Protein AF-A0AA92Q9K3-F1 (afdb_monomer)

Sequence (213 aa):
MRYTVRAMVDRLFKTGQFEFIHKKRDAKGDVVFENCYSGENRQLLGMLSYIDQVDRFNHKICKENGREPESTDGRIALFRRFLYFDNFYSAREPVIVCEGKTDNVYLRCAIRNLAARYPELIDQGSNPPKFKVRFFKYAETRTGHITDLTGGVGGICKLLKNYHEDVHDWFKACRYTHLLPNFYAHRPEPLAARASGVSACRRLGAMPPDDPL

Foldseek 3Di:
DLVVLLVQLLCCLAAVWGWDWDFDADPVRDGPDTDIDIDDLVVSLVVLVVVVVVLVVQCVVCVVVVHHRDDCVVSLLSLLLSLCCVPPQQDPAAEDEDQDPVVVVVVVVVCVVCCVVCVVQWPVVDVVIDGRYHYDDQDPDPSNVSNCNNGHPVSVVSNVVSSVVCVVPRRNHDGPPPRDPPPPPDDPDPPDDDDDDDDDDDDDDDDDDDDDD

Organism: Ralstonia solanacearum (NCBI:txid305)

Structure (mmCIF, N/CA/C/O backbone):
data_AF-A0AA92Q9K3-F1
#
_entry.id   AF-A0AA92Q9K3-F1
#
loop_
_atom_site.group_PDB
_atom_site.id
_atom_site.type_symbol
_atom_site.label_atom_id
_atom_site.label_alt_id
_atom_site.label_comp_id
_atom_site.label_asym_id
_atom_site.label_entity_id
_atom_site.label_seq_id
_atom_site.pdbx_PDB_ins_code
_atom_site.Cartn_x
_atom_site.Cartn_y
_atom_site.Cartn_z
_atom_site.occupancy
_atom_site.B_iso_or_equiv
_atom_site.auth_seq_id
_atom_site.auth_comp_id
_atom_site.auth_asym_id
_atom_site.auth_atom_id
_atom_site.pdbx_PDB_model_num
ATOM 1 N N . MET A 1 1 ? 13.511 -12.385 -15.252 1.00 69.88 1 MET A N 1
ATOM 2 C CA . MET A 1 1 ? 13.220 -11.850 -13.901 1.00 69.88 1 MET A CA 1
ATOM 3 C C . MET A 1 1 ? 12.031 -10.882 -13.881 1.00 69.88 1 MET A C 1
ATOM 5 O O . MET A 1 1 ? 11.043 -11.209 -13.242 1.00 69.88 1 MET A O 1
ATOM 9 N N . ARG A 1 2 ? 12.059 -9.740 -14.594 1.00 85.81 2 ARG A N 1
ATOM 10 C CA . ARG A 1 2 ? 10.975 -8.723 -14.563 1.00 85.81 2 ARG A CA 1
ATOM 11 C C . ARG A 1 2 ? 9.583 -9.266 -14.939 1.00 85.81 2 ARG A C 1
ATOM 13 O O . ARG A 1 2 ? 8.617 -9.014 -14.228 1.00 85.81 2 ARG A O 1
ATOM 20 N N . TYR A 1 3 ? 9.492 -10.060 -16.009 1.00 89.19 3 TYR A N 1
ATOM 21 C CA . TYR A 1 3 ? 8.237 -10.694 -16.443 1.00 89.19 3 TYR A CA 1
ATOM 22 C C . TYR A 1 3 ? 7.669 -11.668 -15.406 1.00 89.19 3 TYR A C 1
ATOM 24 O O . TYR A 1 3 ? 6.470 -11.677 -15.153 1.00 89.19 3 TYR A O 1
ATOM 32 N N . THR A 1 4 ? 8.544 -12.442 -14.763 1.00 91.62 4 THR A N 1
ATOM 33 C CA . THR A 1 4 ? 8.175 -13.400 -13.718 1.00 91.62 4 THR A CA 1
ATOM 34 C C . THR A 1 4 ? 7.583 -12.691 -12.502 1.00 91.62 4 THR A C 1
ATOM 36 O O . THR A 1 4 ? 6.512 -13.072 -12.046 1.00 91.62 4 THR A O 1
ATOM 39 N N . VAL A 1 5 ? 8.224 -11.614 -12.029 1.00 94.56 5 VAL A N 1
ATOM 40 C CA . VAL A 1 5 ? 7.713 -10.810 -10.903 1.00 94.56 5 VAL A CA 1
ATOM 41 C C . VAL A 1 5 ? 6.357 -10.194 -11.250 1.00 94.56 5 VAL A C 1
ATOM 43 O O . VAL A 1 5 ? 5.437 -10.251 -10.442 1.00 94.56 5 VAL A O 1
ATOM 46 N N . ARG A 1 6 ? 6.187 -9.676 -12.474 1.00 94.88 6 ARG A N 1
ATOM 47 C CA . ARG A 1 6 ? 4.886 -9.170 -12.937 1.00 94.88 6 ARG A CA 1
ATOM 48 C C . ARG A 1 6 ? 3.801 -10.247 -12.908 1.00 94.88 6 ARG A C 1
ATOM 50 O O . ARG A 1 6 ? 2.704 -9.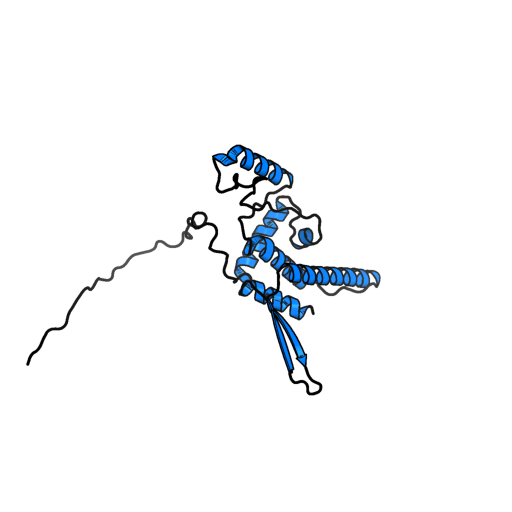964 -12.441 1.00 94.88 6 ARG A O 1
ATOM 57 N N . ALA A 1 7 ? 4.101 -11.458 -13.372 1.00 94.75 7 ALA A N 1
ATOM 58 C CA . ALA A 1 7 ? 3.155 -12.572 -13.343 1.00 94.75 7 ALA A CA 1
ATOM 59 C C . ALA A 1 7 ? 2.794 -12.991 -11.906 1.00 94.75 7 ALA A C 1
ATOM 61 O O . ALA A 1 7 ? 1.633 -13.262 -11.618 1.00 94.75 7 ALA A O 1
ATOM 62 N N . MET A 1 8 ? 3.765 -12.990 -10.987 1.00 95.44 8 MET A N 1
ATOM 63 C CA . MET A 1 8 ? 3.523 -13.268 -9.566 1.00 95.44 8 MET A CA 1
ATOM 64 C C . MET A 1 8 ? 2.616 -12.214 -8.923 1.00 95.44 8 MET A C 1
ATOM 66 O O . MET A 1 8 ? 1.680 -12.570 -8.215 1.00 95.44 8 MET A O 1
ATOM 70 N N . VAL A 1 9 ? 2.859 -10.929 -9.199 1.00 96.25 9 VAL A N 1
ATOM 71 C CA . VAL A 1 9 ? 2.029 -9.820 -8.699 1.00 96.25 9 VAL A CA 1
ATOM 72 C C . VAL A 1 9 ? 0.611 -9.883 -9.275 1.00 96.25 9 VAL A C 1
ATOM 74 O O . VAL A 1 9 ? -0.354 -9.710 -8.538 1.00 96.25 9 VAL A O 1
ATOM 77 N N . ASP A 1 10 ? 0.463 -10.183 -10.567 1.00 95.75 10 ASP A N 1
ATOM 78 C CA . ASP A 1 10 ? -0.853 -10.368 -11.193 1.00 95.75 10 ASP A CA 1
ATOM 79 C C . ASP A 1 10 ? -1.625 -11.536 -10.559 1.00 95.75 10 ASP A C 1
ATOM 81 O O . ASP A 1 10 ? -2.804 -11.396 -10.228 1.00 95.75 10 ASP A O 1
ATOM 85 N N . ARG A 1 11 ? -0.947 -12.664 -10.307 1.00 94.75 11 ARG A N 1
ATOM 86 C CA . ARG A 1 11 ? -1.545 -13.804 -9.602 1.00 94.75 11 ARG A CA 1
ATOM 87 C C . ARG A 1 11 ? -1.966 -13.415 -8.186 1.00 94.75 11 ARG A C 1
ATOM 89 O O . ARG A 1 11 ? -3.113 -13.662 -7.828 1.00 94.75 11 ARG A O 1
ATOM 96 N N . LEU A 1 12 ? -1.103 -12.717 -7.442 1.00 95.25 12 LEU A N 1
ATOM 97 C CA . LEU A 1 12 ? -1.418 -12.192 -6.110 1.00 95.25 12 LEU A CA 1
ATOM 98 C C . LEU A 1 12 ? -2.689 -11.328 -6.126 1.00 95.25 12 LEU A C 1
ATOM 100 O O . LEU A 1 12 ? -3.558 -11.517 -5.280 1.00 95.25 12 LEU A O 1
ATOM 104 N N . PHE A 1 13 ? -2.843 -10.424 -7.095 1.00 95.62 13 PHE A N 1
ATOM 105 C CA . PHE A 1 13 ? -4.029 -9.563 -7.182 1.00 95.62 13 PHE A CA 1
ATOM 106 C C . PHE A 1 13 ? -5.314 -10.324 -7.486 1.00 95.62 13 PHE A C 1
ATOM 108 O O . PHE A 1 13 ? -6.387 -9.902 -7.052 1.00 95.62 13 PHE A O 1
ATOM 115 N N . LYS A 1 14 ? -5.217 -11.431 -8.223 1.00 94.12 14 LYS A N 1
ATOM 116 C CA . LYS A 1 14 ? -6.370 -12.232 -8.639 1.00 94.12 14 LYS A CA 1
ATOM 117 C C . LYS A 1 14 ? -6.793 -13.259 -7.602 1.00 94.12 14 LYS A C 1
ATOM 119 O O . LYS A 1 14 ? -7.986 -13.451 -7.404 1.00 94.12 14 LYS A O 1
ATOM 124 N N . THR A 1 15 ? -5.841 -13.921 -6.954 1.00 91.44 15 THR A N 1
ATOM 125 C CA . THR A 1 15 ? -6.117 -15.064 -6.070 1.00 91.44 15 THR A CA 1
ATOM 126 C C . THR A 1 15 ? -5.811 -14.779 -4.603 1.00 91.44 15 THR A C 1
ATOM 128 O O . THR A 1 15 ? -6.267 -15.511 -3.733 1.00 91.44 15 THR A O 1
ATOM 131 N N . GLY A 1 16 ? -5.052 -13.722 -4.308 1.00 91.00 16 GLY A N 1
ATOM 132 C CA . GLY A 1 16 ? -4.601 -13.376 -2.959 1.00 91.00 16 GLY A CA 1
ATOM 133 C C . GLY A 1 16 ? -3.311 -14.076 -2.542 1.00 91.00 16 GLY A C 1
ATOM 134 O O . GLY A 1 16 ? -2.816 -13.819 -1.448 1.00 91.00 16 GLY A O 1
ATOM 135 N N . GLN A 1 17 ? -2.752 -14.936 -3.397 1.00 91.12 17 GLN A N 1
ATOM 136 C CA . GLN A 1 17 ? -1.512 -15.672 -3.150 1.00 91.12 17 GLN A CA 1
ATOM 137 C C . GLN A 1 17 ? -0.717 -15.835 -4.449 1.00 91.12 17 GLN A C 1
ATOM 139 O O . GLN A 1 17 ? -1.253 -15.728 -5.550 1.00 91.12 17 GLN A O 1
ATOM 144 N N . PHE A 1 18 ? 0.573 -16.121 -4.336 1.00 93.06 18 PHE A N 1
ATOM 145 C CA . PHE A 1 18 ? 1.424 -16.416 -5.481 1.00 93.06 18 PHE A CA 1
ATOM 146 C C . PHE A 1 18 ? 2.429 -17.501 -5.112 1.00 93.06 18 PHE A C 1
ATOM 148 O O . PHE A 1 18 ? 2.654 -17.793 -3.939 1.00 93.06 18 PHE A O 1
ATOM 155 N N . GLU A 1 19 ? 3.039 -18.093 -6.129 1.00 90.94 19 GLU A N 1
ATOM 156 C CA . GLU A 1 19 ? 3.980 -19.193 -5.970 1.00 90.94 19 GLU A CA 1
ATOM 157 C C . GLU A 1 19 ? 5.265 -18.885 -6.723 1.00 90.94 19 GLU A C 1
ATOM 159 O O . GLU A 1 19 ? 5.265 -18.240 -7.779 1.00 90.94 19 GLU A O 1
ATOM 164 N N . PHE A 1 20 ? 6.361 -19.406 -6.198 1.00 86.94 20 PHE A N 1
ATOM 165 C CA . PHE A 1 20 ? 7.606 -19.518 -6.927 1.00 86.94 20 PHE A CA 1
ATOM 166 C C . PHE A 1 20 ? 7.685 -20.877 -7.592 1.00 86.94 20 PHE A C 1
ATOM 168 O O . PHE A 1 20 ? 7.552 -21.902 -6.931 1.00 86.94 20 PHE A O 1
ATOM 175 N N . ILE A 1 21 ? 7.951 -20.861 -8.894 1.00 84.75 21 ILE A N 1
ATOM 176 C CA . ILE A 1 21 ? 8.070 -22.064 -9.706 1.00 84.75 21 ILE A CA 1
ATOM 177 C C . ILE A 1 21 ? 9.532 -22.190 -10.129 1.00 84.75 21 ILE A C 1
ATOM 179 O O . ILE A 1 21 ? 10.022 -21.387 -10.927 1.00 84.75 21 ILE A O 1
ATOM 183 N N . HIS A 1 22 ? 10.233 -23.187 -9.591 1.00 78.50 22 HIS A N 1
ATOM 184 C CA . HIS A 1 22 ? 11.585 -23.545 -10.015 1.00 78.50 22 HIS A CA 1
ATOM 185 C C . HIS A 1 22 ? 11.528 -24.770 -10.920 1.00 78.50 22 HIS A C 1
ATOM 187 O O . HIS A 1 22 ? 11.184 -25.858 -10.466 1.00 78.50 22 HIS A O 1
ATOM 193 N N . LYS A 1 23 ? 11.893 -24.584 -12.194 1.00 80.31 23 LYS A N 1
ATOM 194 C CA . LYS A 1 23 ? 11.982 -25.665 -13.181 1.00 80.31 23 LYS A CA 1
ATOM 195 C C . LYS A 1 23 ? 13.444 -25.963 -13.475 1.00 80.31 23 LYS A C 1
ATOM 197 O O . LYS A 1 23 ? 14.139 -25.101 -14.014 1.00 80.31 23 LYS A O 1
ATOM 202 N N . LYS A 1 24 ? 13.907 -27.173 -13.158 1.00 76.56 24 LYS A N 1
ATOM 203 C CA . LYS A 1 24 ? 15.192 -27.682 -13.653 1.00 76.56 24 LYS A CA 1
ATOM 204 C C . LYS A 1 24 ? 14.926 -28.508 -14.906 1.00 76.56 24 LYS A C 1
ATOM 206 O O . LYS A 1 24 ? 14.131 -29.447 -14.867 1.00 76.56 24 LYS A O 1
ATOM 211 N N . ARG A 1 25 ? 15.565 -28.131 -16.013 1.00 80.12 25 ARG A N 1
ATOM 212 C CA . ARG A 1 25 ? 15.514 -28.885 -17.269 1.00 80.12 25 ARG A CA 1
ATOM 213 C C . ARG A 1 25 ? 16.749 -29.767 -17.398 1.00 80.12 25 ARG A C 1
ATOM 215 O O . ARG A 1 25 ? 17.824 -29.351 -16.964 1.00 80.12 25 ARG A O 1
ATOM 222 N N . ASP A 1 26 ? 16.585 -30.958 -17.962 1.00 77.88 26 ASP A N 1
ATOM 223 C CA . ASP A 1 26 ? 17.715 -31.830 -18.294 1.00 77.88 26 ASP A CA 1
ATOM 224 C C . ASP A 1 26 ? 18.477 -31.331 -19.530 1.00 77.88 26 ASP A C 1
ATOM 226 O O . ASP A 1 26 ? 18.005 -30.451 -20.254 1.00 77.88 26 ASP A O 1
ATOM 230 N N . ALA A 1 27 ? 19.600 -31.982 -19.841 1.00 73.44 27 ALA A N 1
ATOM 231 C CA . ALA A 1 27 ? 20.354 -31.805 -21.083 1.00 73.44 27 ALA A CA 1
ATOM 232 C C . ALA A 1 27 ? 19.510 -32.026 -22.361 1.00 73.44 27 ALA A C 1
ATOM 234 O O . ALA A 1 27 ? 19.875 -31.532 -23.424 1.00 73.44 27 ALA A O 1
ATOM 235 N N . LYS A 1 28 ? 18.370 -32.727 -22.261 1.00 75.75 28 LYS A N 1
ATOM 236 C CA . LYS A 1 28 ? 17.406 -32.952 -23.357 1.00 75.75 28 LYS A CA 1
ATOM 237 C C . LYS A 1 28 ? 16.267 -31.924 -23.425 1.00 75.75 28 LYS A C 1
ATOM 239 O O . LYS A 1 28 ? 15.461 -31.973 -24.344 1.00 75.75 28 LYS A O 1
ATOM 244 N N . GLY A 1 29 ? 16.202 -30.979 -22.485 1.00 70.62 29 GLY A N 1
ATOM 245 C CA . GLY A 1 29 ? 15.182 -29.926 -22.450 1.00 70.62 29 GLY A CA 1
ATOM 246 C C . GLY A 1 29 ? 13.901 -30.270 -21.679 1.00 70.62 29 GLY A C 1
ATOM 247 O O . GLY A 1 29 ? 13.103 -29.363 -21.430 1.00 70.62 29 GLY A O 1
ATOM 248 N N . ASP A 1 30 ? 13.733 -31.517 -21.235 1.00 71.06 30 ASP A N 1
ATOM 249 C CA . ASP A 1 30 ? 12.585 -31.958 -20.435 1.00 71.06 30 ASP A CA 1
ATOM 250 C C . ASP A 1 30 ? 12.644 -31.422 -18.997 1.00 71.06 30 ASP A C 1
ATOM 252 O O . ASP A 1 30 ? 13.721 -31.299 -18.407 1.00 71.06 30 ASP A O 1
ATOM 256 N N . VAL A 1 31 ? 11.487 -31.078 -18.417 1.00 71.81 31 VAL A N 1
ATOM 257 C CA . VAL A 1 31 ? 11.384 -30.600 -17.026 1.00 71.81 31 VAL A CA 1
ATOM 258 C C . VAL A 1 31 ? 11.490 -31.800 -16.085 1.00 71.81 31 VAL A C 1
ATOM 260 O O . VAL A 1 31 ? 10.559 -32.587 -15.977 1.00 71.81 31 VAL A O 1
ATOM 263 N N . VAL A 1 32 ? 12.622 -31.926 -15.395 1.00 64.81 32 VAL A N 1
ATOM 264 C CA . VAL A 1 32 ? 12.910 -33.061 -14.495 1.00 64.81 32 VAL A CA 1
ATOM 265 C C . VAL A 1 32 ? 12.477 -32.771 -13.060 1.00 64.81 32 VAL A C 1
ATOM 267 O O . VAL A 1 32 ? 12.235 -33.681 -12.276 1.00 64.81 32 VAL A O 1
ATOM 270 N N . PHE A 1 33 ? 12.389 -31.492 -12.696 1.00 63.06 33 PHE A N 1
ATOM 271 C CA . PHE A 1 33 ? 12.066 -31.074 -11.339 1.00 63.06 33 PHE A CA 1
ATOM 272 C C . PHE A 1 33 ? 11.282 -29.767 -11.368 1.00 63.06 33 PHE A C 1
ATOM 274 O O . PHE A 1 33 ? 11.783 -28.759 -11.880 1.00 63.06 33 PHE A O 1
ATOM 281 N N . GLU A 1 34 ? 10.066 -29.793 -10.829 1.00 70.44 34 GLU A N 1
ATOM 282 C CA . GLU A 1 34 ? 9.221 -28.620 -10.623 1.00 70.44 34 GLU A CA 1
ATOM 283 C C . GLU A 1 34 ? 8.936 -28.484 -9.128 1.00 70.44 34 GLU A C 1
ATOM 285 O O . GLU A 1 34 ? 8.117 -29.206 -8.569 1.00 70.44 34 GLU A O 1
ATOM 290 N N . ASN A 1 35 ? 9.642 -27.559 -8.479 1.00 74.81 35 ASN A N 1
ATOM 291 C CA . ASN A 1 35 ? 9.352 -27.191 -7.100 1.00 74.81 35 ASN A CA 1
ATOM 292 C C . ASN A 1 35 ? 8.494 -25.930 -7.083 1.00 74.81 35 ASN A C 1
ATOM 294 O O . ASN A 1 35 ? 8.923 -24.879 -7.574 1.00 74.81 35 ASN A O 1
ATOM 298 N N . CYS A 1 36 ? 7.317 -26.042 -6.469 1.00 78.75 36 CYS A N 1
ATOM 299 C CA . CYS A 1 36 ? 6.395 -24.941 -6.229 1.00 78.75 36 CYS A CA 1
ATOM 300 C C . CYS A 1 36 ? 6.321 -24.648 -4.732 1.00 78.75 36 CYS A C 1
ATOM 302 O O . CYS A 1 36 ? 6.023 -25.536 -3.936 1.00 78.75 36 CYS A O 1
ATOM 304 N N . TYR A 1 37 ? 6.586 -23.403 -4.347 1.00 85.50 37 TYR A N 1
ATOM 305 C CA . TYR A 1 37 ? 6.430 -22.949 -2.966 1.00 85.50 37 TYR A CA 1
ATOM 306 C C . TYR A 1 37 ? 5.608 -21.667 -2.911 1.00 85.50 37 TYR A C 1
ATOM 308 O O . TYR A 1 37 ? 5.778 -20.775 -3.746 1.00 85.50 37 TYR A O 1
ATOM 316 N N . SER A 1 38 ? 4.711 -21.588 -1.926 1.00 89.38 38 SER A N 1
ATOM 317 C CA . SER A 1 38 ? 3.912 -20.388 -1.672 1.00 89.38 38 SER A CA 1
ATOM 318 C C . SER A 1 38 ? 4.828 -19.235 -1.264 1.00 89.38 38 SER A C 1
ATOM 320 O O . SER A 1 38 ? 5.759 -19.416 -0.475 1.00 89.38 38 SER A O 1
ATOM 322 N N . GLY A 1 39 ? 4.608 -18.069 -1.861 1.00 88.56 39 GLY A N 1
ATOM 323 C CA . GLY A 1 39 ? 5.421 -16.884 -1.641 1.00 88.56 39 GLY A CA 1
ATOM 324 C C . GLY A 1 39 ? 4.817 -15.932 -0.613 1.00 88.56 39 GLY A C 1
ATOM 325 O O . GLY A 1 39 ? 3.602 -15.813 -0.470 1.00 88.56 39 GLY A O 1
ATOM 326 N N . GLU A 1 40 ? 5.684 -15.194 0.076 1.00 91.69 40 GLU A N 1
ATOM 327 C CA . GLU A 1 40 ? 5.283 -14.136 1.002 1.00 91.69 40 GLU A CA 1
ATOM 328 C C . GLU A 1 40 ? 5.329 -12.757 0.334 1.00 91.69 40 GLU A C 1
ATOM 330 O O . GLU A 1 40 ? 6.276 -12.437 -0.391 1.00 91.69 40 GLU A O 1
ATOM 335 N N . ASN A 1 41 ? 4.383 -11.870 0.664 1.00 92.75 41 ASN A N 1
ATOM 336 C CA . ASN A 1 41 ? 4.369 -10.491 0.151 1.00 92.75 41 ASN A CA 1
ATOM 337 C C . ASN A 1 41 ? 5.705 -9.761 0.387 1.00 92.75 41 ASN A C 1
ATOM 339 O O . ASN A 1 41 ? 6.158 -9.009 -0.474 1.00 92.75 41 ASN A O 1
ATOM 343 N N . ARG A 1 42 ? 6.399 -10.033 1.504 1.00 93.44 42 ARG A N 1
ATOM 344 C CA . ARG A 1 42 ? 7.720 -9.451 1.803 1.00 93.44 42 ARG A CA 1
ATOM 345 C C . ARG A 1 42 ? 8.773 -9.799 0.745 1.00 93.44 42 ARG A C 1
ATOM 347 O O . ARG A 1 42 ? 9.628 -8.969 0.438 1.00 93.44 42 ARG A O 1
ATOM 354 N N . GLN A 1 43 ? 8.711 -11.002 0.176 1.00 94.62 43 GLN A N 1
ATOM 355 C CA . GLN A 1 43 ? 9.625 -11.429 -0.883 1.00 94.62 43 GLN A CA 1
ATOM 356 C C . GLN A 1 43 ? 9.346 -10.655 -2.178 1.00 94.62 43 GLN A C 1
ATOM 358 O O . GLN A 1 43 ? 10.283 -10.131 -2.780 1.00 94.62 43 GLN A O 1
ATOM 363 N N . LEU A 1 44 ? 8.073 -10.492 -2.564 1.00 94.75 44 LEU A N 1
ATOM 364 C CA . LEU A 1 44 ? 7.702 -9.657 -3.716 1.00 94.75 44 LEU A CA 1
ATOM 365 C C . LEU A 1 44 ? 8.068 -8.189 -3.520 1.00 94.75 44 LEU A C 1
ATOM 367 O O . LEU A 1 44 ? 8.582 -7.571 -4.451 1.00 94.75 44 LEU A O 1
ATOM 371 N N . LEU A 1 45 ? 7.875 -7.647 -2.315 1.00 95.19 45 LEU A N 1
ATOM 372 C CA . LEU A 1 45 ? 8.307 -6.294 -1.974 1.00 95.19 45 LEU A CA 1
ATOM 373 C C . LEU A 1 45 ? 9.812 -6.123 -2.210 1.00 95.19 45 LEU A C 1
ATOM 375 O O . LEU A 1 45 ? 10.224 -5.136 -2.819 1.00 95.19 45 LEU A O 1
ATOM 379 N N . GLY A 1 46 ? 10.629 -7.091 -1.783 1.00 95.25 46 GLY A N 1
ATOM 380 C CA . GLY A 1 46 ? 12.071 -7.089 -2.035 1.00 95.25 46 GLY A CA 1
ATOM 381 C C . GLY A 1 46 ? 12.406 -7.115 -3.529 1.00 95.25 46 GLY A C 1
ATOM 382 O O . GLY A 1 46 ? 13.208 -6.309 -3.997 1.00 95.25 46 GLY A O 1
ATOM 383 N N . MET A 1 47 ? 11.744 -7.982 -4.300 1.00 95.81 47 MET A N 1
ATOM 384 C CA . MET A 1 47 ? 11.963 -8.097 -5.748 1.00 95.81 47 MET A CA 1
ATOM 385 C C . MET A 1 47 ? 11.570 -6.827 -6.509 1.00 95.81 47 MET A C 1
ATOM 387 O O . MET A 1 47 ? 12.321 -6.377 -7.374 1.00 95.81 47 MET A O 1
ATOM 391 N N . LEU A 1 48 ? 10.421 -6.231 -6.182 1.00 96.44 48 LEU A N 1
ATOM 392 C CA . LEU A 1 48 ? 9.957 -4.978 -6.782 1.00 96.44 48 LEU A CA 1
ATOM 393 C C . LEU A 1 48 ? 10.867 -3.805 -6.409 1.00 96.44 48 LEU A C 1
ATOM 395 O O . LEU A 1 48 ? 11.229 -3.018 -7.281 1.00 96.44 48 LEU A O 1
ATOM 399 N N . SER A 1 49 ? 11.300 -3.735 -5.147 1.00 95.56 49 SER A N 1
ATOM 400 C CA . SER A 1 49 ? 12.245 -2.713 -4.678 1.00 95.56 49 SER A CA 1
ATOM 401 C C . SER A 1 49 ? 13.580 -2.802 -5.413 1.00 95.56 49 SER A C 1
ATOM 403 O O . SER A 1 49 ? 14.120 -1.783 -5.837 1.00 95.56 49 SER A O 1
ATOM 405 N N . TYR A 1 50 ? 14.094 -4.017 -5.618 1.00 96.12 50 TYR A N 1
ATOM 406 C CA . TYR A 1 50 ? 15.319 -4.231 -6.382 1.00 96.12 50 TYR A CA 1
ATOM 407 C C . TYR A 1 50 ? 15.160 -3.814 -7.851 1.00 96.12 50 TYR A C 1
ATOM 409 O O . TYR A 1 50 ? 16.033 -3.142 -8.396 1.00 96.12 50 TYR A O 1
ATOM 417 N N . ILE A 1 51 ? 14.037 -4.164 -8.494 1.00 95.44 51 ILE A N 1
ATOM 418 C CA . ILE A 1 51 ? 13.754 -3.742 -9.875 1.00 95.44 51 ILE A CA 1
ATOM 419 C C . ILE A 1 51 ? 13.728 -2.211 -9.979 1.00 95.44 51 ILE A C 1
ATOM 421 O O . ILE A 1 51 ? 14.397 -1.671 -10.859 1.00 95.44 51 ILE A O 1
ATOM 425 N N . ASP A 1 52 ? 13.028 -1.522 -9.070 1.00 95.44 52 ASP A N 1
ATOM 426 C CA . ASP A 1 52 ? 12.986 -0.051 -9.023 1.00 95.44 52 ASP A CA 1
ATOM 427 C C . ASP A 1 52 ? 14.382 0.557 -8.819 1.00 95.44 52 ASP A C 1
ATOM 429 O O . ASP A 1 52 ? 14.751 1.519 -9.493 1.00 95.44 52 ASP A O 1
ATOM 433 N N . GLN A 1 53 ? 15.198 -0.029 -7.940 1.00 95.06 53 GLN A N 1
ATOM 434 C CA . GLN A 1 53 ? 16.569 0.427 -7.717 1.00 95.06 53 GLN A CA 1
ATOM 435 C C . GLN A 1 53 ? 17.428 0.311 -8.984 1.00 95.06 53 GLN A C 1
ATOM 437 O O . GLN A 1 53 ? 18.117 1.269 -9.341 1.00 95.06 53 GLN A O 1
ATOM 442 N N . VAL A 1 54 ? 17.377 -0.833 -9.675 1.00 94.88 54 VAL A N 1
ATOM 443 C CA . VAL A 1 54 ? 18.115 -1.054 -10.930 1.00 94.88 54 VAL A CA 1
ATOM 444 C C . VAL A 1 54 ? 17.632 -0.104 -12.023 1.00 94.88 54 VAL A C 1
ATOM 446 O O . VAL A 1 54 ? 18.446 0.473 -12.737 1.00 94.88 54 VAL A O 1
ATOM 449 N N . ASP A 1 55 ? 16.321 0.101 -12.141 1.00 94.50 55 ASP A N 1
ATOM 450 C CA . ASP A 1 55 ? 15.744 1.027 -13.115 1.00 94.50 55 ASP A CA 1
ATOM 451 C C . ASP A 1 55 ? 16.246 2.460 -12.907 1.00 94.50 55 ASP A C 1
ATOM 453 O O . ASP A 1 55 ? 16.690 3.103 -13.856 1.00 94.50 55 ASP A O 1
ATOM 457 N N . ARG A 1 56 ? 16.268 2.939 -11.660 1.00 94.12 56 ARG A N 1
ATOM 458 C CA . ARG A 1 56 ? 16.804 4.267 -11.323 1.00 94.12 56 ARG A CA 1
ATOM 459 C C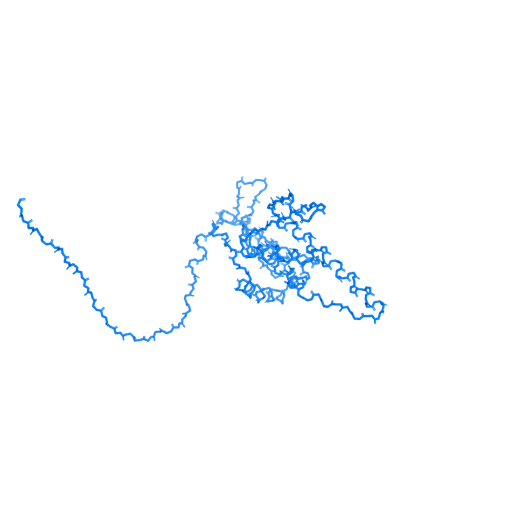 . ARG A 1 56 ? 18.295 4.390 -11.611 1.00 94.12 56 ARG A C 1
ATOM 461 O O . ARG A 1 56 ? 18.743 5.436 -12.076 1.00 94.12 56 ARG A O 1
ATOM 468 N N . PHE A 1 57 ? 19.061 3.344 -11.311 1.00 95.50 57 PHE A N 1
ATOM 469 C CA . PHE A 1 57 ? 20.491 3.314 -11.596 1.00 95.50 57 PHE A CA 1
ATOM 470 C C . PHE A 1 57 ? 20.752 3.403 -13.104 1.00 95.50 57 PHE A C 1
ATOM 472 O O . PHE A 1 57 ? 21.523 4.252 -13.545 1.00 95.50 57 PHE A O 1
ATOM 479 N N . ASN A 1 58 ? 20.033 2.607 -13.898 1.00 94.44 58 ASN A N 1
ATOM 480 C CA . ASN A 1 58 ? 20.130 2.638 -15.355 1.00 94.44 58 ASN A CA 1
ATOM 481 C C . ASN A 1 58 ? 19.692 3.992 -15.924 1.00 94.44 58 ASN A C 1
ATOM 483 O O . ASN A 1 58 ? 20.367 4.531 -16.793 1.00 94.44 58 ASN A O 1
ATOM 487 N N . HIS A 1 59 ? 18.608 4.577 -15.403 1.00 94.50 59 HIS A N 1
ATOM 488 C CA . HIS A 1 59 ? 18.154 5.920 -15.784 1.00 94.50 59 HIS A CA 1
ATOM 489 C C . HIS A 1 59 ? 19.228 6.978 -15.559 1.00 94.50 59 HIS A C 1
ATOM 491 O O . HIS A 1 59 ? 19.481 7.797 -16.442 1.00 94.50 59 HIS A O 1
ATOM 497 N N . LYS A 1 60 ? 19.879 6.941 -14.391 1.00 94.94 60 LYS A N 1
ATOM 498 C CA . LYS A 1 60 ? 20.973 7.852 -14.054 1.00 94.94 60 LYS A CA 1
ATOM 499 C C . LYS A 1 60 ? 22.127 7.717 -15.052 1.00 94.94 60 LYS A C 1
ATOM 501 O O . LYS A 1 60 ? 22.543 8.722 -15.617 1.00 94.94 60 LYS A O 1
ATOM 506 N N . ILE A 1 61 ? 22.571 6.489 -15.324 1.00 95.19 61 ILE A N 1
ATOM 507 C CA . ILE A 1 61 ? 23.653 6.216 -16.280 1.00 95.19 61 ILE A CA 1
ATOM 508 C C . ILE A 1 61 ? 23.285 6.666 -17.696 1.00 95.19 61 ILE A C 1
ATOM 510 O O . ILE A 1 61 ? 24.107 7.282 -18.368 1.00 95.19 61 ILE A O 1
ATOM 514 N N . CYS A 1 62 ? 22.073 6.376 -18.178 1.00 94.12 62 CYS A N 1
ATOM 515 C CA . CYS A 1 62 ? 21.628 6.815 -19.503 1.00 94.12 62 CYS A CA 1
ATOM 516 C C . CYS A 1 62 ? 21.720 8.337 -19.630 1.00 94.12 62 CYS A C 1
ATOM 518 O O . CYS A 1 62 ? 22.351 8.829 -20.564 1.00 94.12 62 CYS A O 1
ATOM 520 N N . LYS A 1 63 ? 21.188 9.062 -18.640 1.00 92.81 63 LYS A N 1
ATOM 521 C CA . LYS A 1 63 ? 21.207 10.526 -18.614 1.00 92.81 63 LYS A CA 1
ATOM 522 C C . LYS A 1 63 ? 22.629 11.093 -18.577 1.00 92.81 63 LYS A C 1
ATOM 524 O O . LYS A 1 63 ? 22.923 12.022 -19.320 1.00 92.81 63 LYS A O 1
ATOM 529 N N . GLU A 1 64 ? 23.511 10.524 -17.755 1.00 95.06 64 GLU A N 1
ATOM 530 C CA . GLU A 1 64 ? 24.929 10.920 -17.682 1.00 95.06 64 GLU A CA 1
ATOM 531 C C . GLU A 1 64 ? 25.671 10.685 -19.007 1.00 95.06 64 GLU A C 1
ATOM 533 O O . GLU A 1 64 ? 26.556 11.455 -19.361 1.00 95.06 64 GLU A O 1
ATOM 538 N N . ASN A 1 65 ? 25.267 9.671 -19.776 1.00 94.88 65 ASN A N 1
ATOM 539 C CA . ASN A 1 65 ? 25.826 9.363 -21.093 1.00 94.88 65 ASN A CA 1
ATOM 540 C C . ASN A 1 65 ? 25.090 10.050 -22.261 1.00 94.88 65 ASN A C 1
ATOM 542 O O . ASN A 1 65 ? 25.308 9.676 -23.414 1.00 94.88 65 ASN A O 1
ATOM 546 N N . GLY A 1 66 ? 24.189 11.004 -21.993 1.00 93.44 66 GLY A N 1
ATOM 547 C CA . GLY A 1 66 ? 23.429 11.713 -23.032 1.00 93.44 66 GLY A CA 1
ATOM 548 C C . GLY A 1 66 ? 22.454 10.829 -23.820 1.00 93.44 66 GLY A C 1
ATOM 549 O O . GLY A 1 66 ? 22.139 11.130 -24.968 1.00 93.44 66 GLY A O 1
ATOM 550 N N . ARG A 1 67 ? 22.003 9.714 -23.234 1.00 93.44 67 ARG A N 1
ATOM 551 C CA . ARG A 1 67 ? 21.030 8.787 -23.826 1.00 93.44 67 ARG A CA 1
ATOM 552 C C . ARG A 1 67 ? 19.677 8.922 -23.143 1.00 93.44 67 ARG A C 1
ATOM 554 O O . ARG A 1 67 ? 19.602 9.046 -21.921 1.00 93.44 67 ARG A O 1
ATOM 561 N N . GLU A 1 68 ? 18.615 8.784 -23.927 1.00 90.88 68 GLU A N 1
ATOM 562 C CA . GLU A 1 68 ? 17.260 8.710 -23.389 1.00 90.88 68 GLU A CA 1
ATOM 563 C C . GLU A 1 68 ? 17.037 7.378 -22.650 1.00 90.88 68 GLU A C 1
ATOM 565 O O . GLU A 1 68 ? 17.321 6.307 -23.204 1.00 90.88 68 GLU A O 1
ATOM 570 N N . PRO A 1 69 ? 16.570 7.409 -21.391 1.00 90.81 69 PRO A N 1
ATOM 571 C CA . PRO A 1 69 ? 16.288 6.200 -20.636 1.00 90.81 69 PRO A CA 1
ATOM 572 C C . PRO A 1 69 ? 14.980 5.526 -21.084 1.00 90.81 69 PRO A C 1
ATOM 574 O O . PRO A 1 69 ? 14.010 6.177 -21.460 1.00 90.81 69 PRO A O 1
ATOM 577 N N . GLU A 1 70 ? 14.919 4.195 -20.979 1.00 90.06 70 GLU A N 1
ATOM 578 C CA . GLU A 1 70 ? 13.688 3.424 -21.218 1.00 90.06 70 GLU A CA 1
ATOM 579 C C . GLU A 1 70 ? 12.592 3.813 -20.208 1.00 90.06 70 GLU A C 1
ATOM 581 O O . GLU A 1 70 ? 12.872 3.894 -19.012 1.00 90.06 70 GLU A O 1
ATOM 586 N N . SER A 1 71 ? 11.336 3.978 -20.638 1.00 92.44 71 SER A N 1
ATOM 587 C CA . SER A 1 71 ? 10.229 4.261 -19.709 1.00 92.44 71 SER A CA 1
ATOM 588 C C . SER A 1 71 ? 10.078 3.167 -18.639 1.00 92.44 71 SER A C 1
ATOM 590 O O . SER A 1 71 ? 10.116 1.961 -18.905 1.00 92.44 71 SER A O 1
ATOM 592 N N . THR A 1 72 ? 9.883 3.607 -17.397 1.00 92.69 72 THR A N 1
ATOM 593 C CA . THR A 1 72 ? 9.654 2.758 -16.219 1.00 92.69 72 THR A CA 1
ATOM 594 C C . THR A 1 72 ? 8.231 2.881 -15.680 1.00 92.69 72 THR A C 1
ATOM 596 O O . THR A 1 72 ? 7.897 2.218 -14.698 1.00 92.69 72 THR A O 1
ATOM 599 N N . ASP A 1 73 ? 7.361 3.655 -16.334 1.00 92.56 73 ASP A N 1
ATOM 600 C CA . ASP A 1 73 ? 6.057 4.064 -15.795 1.00 92.56 73 ASP A CA 1
ATOM 601 C C . ASP A 1 73 ? 5.158 2.868 -15.482 1.00 92.56 73 ASP A C 1
ATOM 603 O O . ASP A 1 73 ? 4.571 2.776 -14.405 1.00 92.56 73 ASP A O 1
ATOM 607 N N . GLY A 1 74 ? 5.120 1.879 -16.380 1.00 93.56 74 GLY A N 1
ATOM 608 C CA . GLY A 1 74 ? 4.360 0.648 -16.157 1.00 93.56 74 GLY A CA 1
ATOM 609 C C . GLY A 1 74 ? 4.876 -0.171 -14.968 1.00 93.56 74 GLY A C 1
ATOM 610 O O . GLY A 1 74 ? 4.089 -0.808 -14.266 1.00 93.56 74 GLY A O 1
ATOM 611 N N . ARG A 1 75 ? 6.190 -0.141 -14.708 1.00 93.94 75 ARG A N 1
ATOM 612 C CA . ARG A 1 75 ? 6.818 -0.852 -13.582 1.00 93.94 75 ARG A CA 1
ATOM 613 C C . ARG A 1 75 ? 6.577 -0.115 -12.267 1.00 93.94 75 ARG A C 1
ATOM 615 O O . ARG A 1 75 ? 6.232 -0.758 -11.278 1.00 93.94 75 ARG A O 1
ATOM 622 N N . ILE A 1 76 ? 6.653 1.216 -12.280 1.00 94.56 76 ILE A N 1
ATOM 623 C CA . ILE A 1 76 ? 6.297 2.067 -11.138 1.00 94.56 76 ILE A CA 1
ATOM 624 C C . ILE A 1 76 ? 4.813 1.897 -10.796 1.00 94.56 76 ILE A C 1
ATOM 626 O O . ILE A 1 76 ? 4.479 1.678 -9.634 1.00 94.56 76 ILE A O 1
ATOM 630 N N . ALA A 1 77 ? 3.922 1.901 -11.792 1.00 94.62 77 ALA A N 1
ATOM 631 C CA . ALA A 1 77 ? 2.491 1.683 -11.588 1.00 94.62 77 ALA A CA 1
ATOM 632 C C . ALA A 1 77 ? 2.190 0.290 -11.013 1.00 94.62 77 ALA A C 1
ATOM 634 O O . ALA A 1 77 ? 1.389 0.165 -10.087 1.00 94.62 77 ALA A O 1
ATOM 635 N N . LEU A 1 78 ? 2.853 -0.760 -11.512 1.00 96.00 78 LEU A N 1
ATOM 636 C CA . LEU A 1 78 ? 2.735 -2.110 -10.955 1.00 96.00 78 LEU A CA 1
ATOM 637 C C . LEU A 1 78 ? 3.194 -2.156 -9.490 1.00 96.00 78 LEU A C 1
ATOM 639 O O . LEU A 1 78 ? 2.523 -2.763 -8.655 1.00 96.00 78 LEU A O 1
ATOM 643 N N . PHE A 1 79 ? 4.311 -1.502 -9.168 1.00 96.31 79 PHE A N 1
ATOM 644 C CA . PHE A 1 79 ? 4.816 -1.459 -7.801 1.00 96.31 79 PHE A CA 1
ATOM 645 C C . PHE A 1 79 ? 3.870 -0.669 -6.883 1.00 96.31 79 PHE A C 1
ATOM 647 O O . PHE A 1 79 ? 3.510 -1.147 -5.810 1.00 96.31 79 PHE A O 1
ATOM 654 N N . ARG A 1 80 ? 3.358 0.480 -7.333 1.00 95.38 80 ARG A N 1
ATOM 655 C CA . ARG A 1 80 ? 2.329 1.249 -6.619 1.00 95.38 80 ARG A CA 1
ATOM 656 C C . ARG A 1 80 ? 1.098 0.396 -6.300 1.00 95.38 80 ARG A C 1
ATOM 658 O O . ARG A 1 80 ? 0.665 0.363 -5.150 1.00 95.38 80 ARG A O 1
ATOM 665 N N . ARG A 1 81 ? 0.576 -0.336 -7.289 1.00 96.06 81 ARG A N 1
ATOM 666 C CA . ARG A 1 81 ? -0.546 -1.273 -7.103 1.00 96.06 81 ARG A CA 1
ATOM 667 C C . ARG A 1 81 ? -0.232 -2.333 -6.065 1.00 96.06 81 ARG A C 1
ATOM 669 O O . ARG A 1 81 ? -1.054 -2.588 -5.195 1.00 96.06 81 ARG A O 1
ATOM 676 N N . PHE A 1 82 ? 0.963 -2.919 -6.118 1.00 96.44 82 PHE A N 1
ATOM 677 C CA . PHE A 1 82 ? 1.375 -3.916 -5.134 1.00 96.44 82 PHE A CA 1
ATOM 678 C C . PHE A 1 82 ? 1.357 -3.339 -3.717 1.00 96.44 82 PHE A C 1
ATOM 680 O O . PHE A 1 82 ? 0.831 -3.964 -2.802 1.00 96.44 82 PHE A O 1
ATOM 687 N N . LEU A 1 83 ? 1.856 -2.116 -3.544 1.00 94.62 83 LEU A N 1
ATOM 688 C CA . LEU A 1 83 ? 1.864 -1.446 -2.248 1.00 94.62 83 LEU A CA 1
ATOM 689 C C . LEU A 1 83 ? 0.456 -1.137 -1.746 1.00 94.62 83 LEU A C 1
ATOM 691 O O . LEU A 1 83 ? 0.206 -1.277 -0.551 1.00 94.62 83 LEU A O 1
ATOM 695 N N . TYR A 1 84 ? -0.465 -0.754 -2.631 1.00 94.56 84 TYR A N 1
ATOM 696 C CA . TYR A 1 84 ? -1.869 -0.564 -2.271 1.00 94.56 84 TYR A CA 1
ATOM 697 C C . TYR A 1 84 ? -2.564 -1.875 -1.919 1.00 94.56 84 TYR A C 1
ATOM 699 O O . TYR A 1 84 ? -3.332 -1.922 -0.957 1.00 94.56 84 TYR A O 1
ATOM 707 N N . PHE A 1 85 ? -2.270 -2.941 -2.661 1.00 94.50 85 PHE A N 1
ATOM 708 C CA . PHE A 1 85 ? -2.786 -4.265 -2.363 1.00 94.50 85 PHE A CA 1
ATOM 709 C C . PHE A 1 85 ? -2.345 -4.702 -0.964 1.00 94.50 85 PHE A C 1
ATOM 711 O O . PHE A 1 85 ? -3.187 -4.956 -0.109 1.00 94.50 85 PHE A O 1
ATOM 718 N N . ASP A 1 86 ? -1.037 -4.686 -0.707 1.00 92.81 86 ASP A N 1
ATOM 719 C CA . ASP A 1 86 ? -0.444 -5.139 0.551 1.00 92.81 86 ASP A CA 1
ATOM 720 C C . ASP A 1 86 ? -0.884 -4.281 1.749 1.00 92.81 86 ASP A C 1
ATOM 722 O O . ASP A 1 86 ? -1.258 -4.804 2.802 1.00 92.81 86 ASP A O 1
ATOM 726 N N . ASN A 1 87 ? -0.903 -2.950 1.589 1.00 91.50 87 ASN A N 1
ATOM 727 C CA . ASN A 1 87 ? -1.222 -2.046 2.692 1.00 91.50 87 ASN A CA 1
ATOM 728 C C . ASN A 1 87 ? -2.714 -1.834 2.929 1.00 91.50 87 ASN A C 1
ATOM 730 O O . ASN A 1 87 ? -3.066 -1.549 4.068 1.00 91.50 87 ASN A O 1
ATOM 734 N N . PHE A 1 88 ? -3.582 -1.923 1.925 1.00 92.19 88 PHE A N 1
ATOM 735 C CA . PHE A 1 88 ? -4.990 -1.538 2.087 1.00 92.19 88 PHE A CA 1
ATOM 736 C C . PHE A 1 88 ? -5.954 -2.656 1.707 1.00 92.19 88 PHE A C 1
ATOM 738 O O . PHE A 1 88 ? -6.915 -2.896 2.436 1.00 92.19 88 PHE A O 1
ATOM 745 N N . TYR A 1 89 ? -5.699 -3.369 0.610 1.00 92.56 89 TYR A N 1
ATOM 746 C CA . TYR A 1 89 ? -6.624 -4.395 0.129 1.00 92.56 89 TYR A CA 1
ATOM 747 C C . TYR A 1 89 ? -6.567 -5.684 0.957 1.00 92.56 89 TYR A C 1
ATOM 749 O O . TYR A 1 89 ? -7.602 -6.200 1.375 1.00 92.56 89 TYR A O 1
ATOM 757 N N . SER A 1 90 ? -5.359 -6.186 1.225 1.00 91.00 90 SER A N 1
ATOM 758 C CA . SER A 1 90 ? -5.105 -7.391 2.023 1.00 91.00 90 SER A CA 1
ATOM 759 C C . SER A 1 90 ? -4.816 -7.079 3.494 1.00 91.00 90 SER A C 1
ATOM 761 O O . SER A 1 90 ? -4.176 -7.873 4.187 1.00 91.00 90 SER A O 1
ATOM 763 N N . ALA A 1 91 ? -5.246 -5.910 3.979 1.00 90.00 91 ALA A N 1
ATOM 764 C CA . ALA A 1 91 ? -5.035 -5.514 5.362 1.00 90.00 91 ALA A CA 1
ATOM 765 C C . ALA A 1 91 ? -5.795 -6.451 6.317 1.00 90.00 91 ALA A C 1
ATOM 767 O O . ALA A 1 91 ? -6.995 -6.675 6.171 1.00 90.00 91 ALA A O 1
ATOM 768 N N . ARG A 1 92 ? -5.085 -6.976 7.322 1.00 87.62 92 ARG A N 1
ATOM 769 C CA . ARG A 1 92 ? -5.640 -7.867 8.361 1.00 87.62 92 ARG A CA 1
ATOM 770 C C . ARG A 1 92 ? -6.368 -7.133 9.484 1.00 87.62 92 ARG A C 1
ATOM 772 O O . ARG A 1 92 ? -6.858 -7.766 10.403 1.00 87.62 92 ARG A O 1
ATOM 779 N N . GLU A 1 93 ? -6.363 -5.814 9.462 1.00 88.88 93 GLU A N 1
ATOM 780 C CA . GLU A 1 93 ? -7.043 -4.969 10.433 1.00 88.88 93 GLU A CA 1
ATOM 781 C C . GLU A 1 93 ? -7.376 -3.636 9.754 1.00 88.88 93 GLU A C 1
ATOM 783 O O . GLU A 1 93 ? -6.682 -3.261 8.796 1.00 88.88 93 GLU A O 1
ATOM 788 N N . PRO A 1 94 ? -8.420 -2.917 10.205 1.00 92.00 94 PRO A N 1
ATOM 789 C CA . PRO A 1 94 ? -8.754 -1.611 9.657 1.00 92.00 94 PRO A CA 1
ATOM 790 C C . PRO A 1 94 ? -7.548 -0.669 9.699 1.00 92.00 94 PRO A C 1
ATOM 792 O O . PRO A 1 94 ? -6.838 -0.590 10.705 1.00 92.00 94 PRO A O 1
ATOM 795 N N . VAL A 1 95 ? -7.315 0.045 8.597 1.00 92.94 95 VAL A N 1
ATOM 796 C CA . VAL A 1 95 ? -6.185 0.968 8.455 1.00 92.94 95 VAL A CA 1
ATOM 797 C C . VAL A 1 95 ? -6.687 2.400 8.532 1.00 92.94 95 VAL A C 1
ATOM 799 O O . VAL A 1 95 ? -7.506 2.818 7.718 1.00 92.94 95 VAL A O 1
ATOM 802 N N . ILE A 1 96 ? -6.167 3.158 9.491 1.00 93.00 96 ILE A N 1
ATOM 803 C CA . ILE A 1 96 ? -6.430 4.587 9.638 1.00 93.00 96 ILE A CA 1
ATOM 804 C C . ILE A 1 96 ? -5.343 5.352 8.885 1.00 93.00 96 ILE A C 1
ATOM 806 O O . ILE A 1 96 ? -4.154 5.219 9.189 1.00 93.00 96 ILE A O 1
ATOM 810 N N . VAL A 1 97 ? -5.760 6.154 7.907 1.00 91.31 97 VAL A N 1
ATOM 811 C CA . VAL A 1 97 ? -4.898 7.060 7.141 1.00 91.31 97 VAL A CA 1
ATOM 812 C C . VAL A 1 97 ? -5.277 8.489 7.515 1.00 91.31 97 VAL A C 1
ATOM 814 O O . VAL A 1 97 ? -6.413 8.902 7.298 1.00 91.31 97 VAL A O 1
ATOM 817 N N . CYS A 1 98 ? -4.340 9.229 8.100 1.00 90.44 98 CYS A N 1
ATOM 818 C CA . CYS A 1 98 ? -4.527 10.631 8.488 1.00 90.44 98 CYS A CA 1
ATOM 819 C C . CYS A 1 98 ? -3.754 11.562 7.560 1.00 90.44 98 CYS A C 1
ATOM 821 O O . CYS A 1 98 ? -2.870 11.094 6.863 1.00 90.44 98 CYS A O 1
ATOM 823 N N . GLU A 1 99 ? -4.015 12.866 7.566 1.00 87.06 99 GLU A N 1
ATOM 824 C CA . GLU A 1 99 ? -3.271 13.821 6.733 1.00 87.06 99 GLU A CA 1
ATOM 825 C C . GLU A 1 99 ? -1.799 13.923 7.149 1.00 87.06 99 GLU A C 1
ATOM 827 O O . GLU A 1 99 ? -0.895 13.864 6.307 1.00 87.06 99 GLU A O 1
ATOM 832 N N . GLY A 1 100 ? -1.562 14.052 8.456 1.00 83.12 100 GLY A N 1
ATOM 833 C CA . GLY A 1 100 ? -0.243 14.273 9.028 1.00 83.12 100 GLY A CA 1
ATOM 834 C C . GLY A 1 100 ? 0.199 13.177 9.994 1.00 83.12 100 GLY A C 1
ATOM 835 O O . GLY A 1 100 ? -0.581 12.381 10.519 1.00 83.12 100 GLY A O 1
ATOM 836 N N . LYS A 1 101 ? 1.503 13.161 10.296 1.00 81.69 101 LYS A N 1
ATOM 837 C CA . LYS A 1 101 ? 2.077 12.248 11.303 1.00 81.69 101 LYS A CA 1
ATOM 838 C C . LYS A 1 101 ? 1.602 12.549 12.731 1.00 81.69 101 LYS A C 1
ATOM 840 O O . LYS A 1 101 ? 1.617 11.650 13.572 1.00 81.69 101 LYS A O 1
ATOM 845 N N . THR A 1 102 ? 1.208 13.794 13.000 1.00 89.00 102 THR A N 1
ATOM 846 C CA . THR A 1 102 ? 0.711 14.276 14.298 1.00 89.00 102 THR A CA 1
ATOM 847 C C . THR A 1 102 ? -0.635 13.660 14.657 1.00 89.00 102 THR A C 1
ATOM 849 O O . THR A 1 102 ? -0.822 13.229 15.792 1.00 89.00 102 THR A O 1
ATOM 852 N N . ASP A 1 103 ? -1.534 13.517 13.686 1.00 90.50 103 ASP A N 1
ATOM 853 C CA . ASP A 1 103 ? -2.886 12.979 13.887 1.00 90.50 103 ASP A CA 1
ATOM 854 C C . ASP A 1 103 ? -2.851 11.552 14.438 1.00 90.50 103 ASP A C 1
ATOM 856 O O . ASP A 1 103 ? -3.566 11.211 15.381 1.00 90.50 103 ASP A O 1
ATOM 860 N N . ASN A 1 104 ? -1.926 10.732 13.929 1.00 92.12 104 ASN A N 1
ATOM 861 C CA . ASN A 1 104 ? -1.696 9.380 14.429 1.00 92.12 104 ASN A CA 1
ATOM 862 C C . ASN A 1 104 ? -1.359 9.356 15.930 1.00 92.12 104 ASN A C 1
ATOM 864 O O . ASN A 1 104 ? -1.661 8.373 16.605 1.00 92.12 104 ASN A O 1
ATOM 868 N N . VAL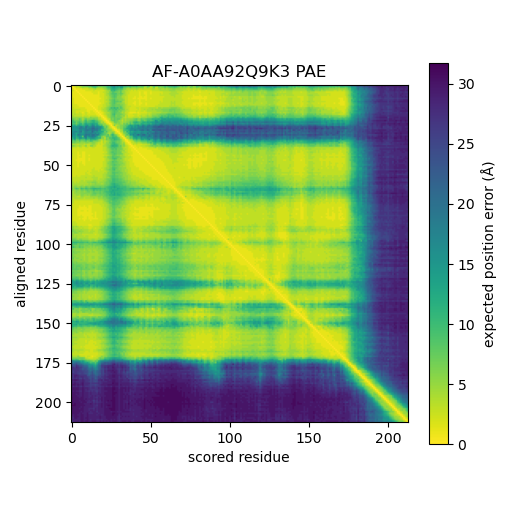 A 1 105 ? -0.677 10.382 16.452 1.00 92.31 105 VAL A N 1
ATOM 869 C CA . VAL A 1 105 ? -0.343 10.485 17.881 1.00 92.31 105 VAL A CA 1
ATOM 870 C C . VAL A 1 105 ? -1.590 10.850 18.679 1.00 92.31 105 VAL A C 1
ATOM 872 O O . VAL A 1 105 ? -1.905 10.156 19.645 1.00 92.31 105 VAL A O 1
ATOM 875 N N . TYR A 1 106 ? -2.331 11.871 18.240 1.00 94.75 106 TYR A N 1
ATOM 876 C CA . TYR A 1 106 ? -3.559 12.305 18.908 1.00 94.75 106 TYR A CA 1
ATOM 877 C C . TYR A 1 106 ? -4.607 11.190 18.975 1.00 94.75 106 TYR A C 1
ATOM 879 O O . TYR A 1 106 ? -5.135 10.916 20.053 1.00 94.75 106 TYR A O 1
ATOM 887 N N . LEU A 1 107 ? -4.842 10.473 17.872 1.00 95.00 107 LEU A N 1
ATOM 888 C CA . LEU A 1 107 ? -5.784 9.352 17.841 1.00 95.00 107 LEU A CA 1
ATOM 889 C C . LEU A 1 107 ? -5.345 8.194 18.742 1.00 95.00 107 LEU A C 1
ATOM 891 O O . LEU A 1 107 ? -6.172 7.618 19.447 1.00 95.00 107 LEU A O 1
ATOM 895 N N . ARG A 1 108 ? -4.045 7.876 18.791 1.00 94.06 108 ARG A N 1
ATOM 896 C CA . ARG A 1 108 ? -3.529 6.855 19.719 1.00 94.06 108 ARG A CA 1
ATOM 897 C C . ARG A 1 108 ? -3.767 7.235 21.180 1.00 94.06 108 ARG A C 1
ATOM 899 O O . ARG A 1 108 ? -4.140 6.369 21.968 1.00 94.06 108 ARG A O 1
ATOM 906 N N . CYS A 1 109 ? -3.560 8.499 21.545 1.00 94.62 109 CYS A N 1
ATOM 907 C CA . CYS A 1 109 ? -3.839 8.987 22.896 1.00 94.62 109 CYS A CA 1
ATOM 908 C C . CYS A 1 109 ? -5.342 8.953 23.211 1.00 94.62 109 CYS A C 1
ATOM 910 O O . CYS A 1 109 ? -5.730 8.450 24.263 1.00 94.62 109 CYS A O 1
ATOM 912 N N . ALA A 1 110 ? -6.188 9.409 22.283 1.00 95.62 110 ALA A N 1
ATOM 913 C CA . ALA A 1 110 ? -7.639 9.414 22.452 1.00 95.62 110 ALA A CA 1
ATOM 914 C C . ALA A 1 110 ? -8.205 8.000 22.651 1.00 95.62 110 ALA A C 1
ATOM 916 O O . ALA A 1 110 ? -8.951 7.769 23.600 1.00 95.62 110 ALA A O 1
ATOM 917 N N . ILE A 1 111 ? -7.797 7.035 21.820 1.00 95.06 111 ILE A N 1
ATOM 918 C CA . ILE A 1 111 ? -8.247 5.640 21.938 1.00 95.06 111 ILE A CA 1
ATOM 919 C C . ILE A 1 111 ? -7.810 5.029 23.275 1.00 95.06 111 ILE A C 1
ATOM 921 O O . ILE A 1 111 ? -8.591 4.314 23.891 1.00 95.06 111 ILE A O 1
ATOM 925 N N . ARG A 1 112 ? -6.598 5.327 23.764 1.00 93.62 112 ARG A N 1
ATOM 926 C CA . ARG A 1 112 ? -6.147 4.850 25.085 1.00 93.62 112 ARG A CA 1
ATOM 927 C C . ARG A 1 112 ? -6.976 5.433 26.223 1.00 93.62 112 ARG A C 1
ATOM 929 O O . ARG A 1 112 ? -7.397 4.689 27.102 1.00 93.62 112 ARG A O 1
ATOM 936 N N . ASN A 1 113 ? -7.241 6.737 26.184 1.00 94.69 113 ASN A N 1
ATOM 937 C CA . ASN A 1 113 ? -8.037 7.415 27.209 1.00 94.69 113 ASN A CA 1
ATOM 938 C C . ASN A 1 113 ? -9.499 6.951 27.212 1.00 94.69 113 ASN A C 1
ATOM 940 O O . ASN A 1 113 ? -10.149 6.944 28.253 1.00 94.69 113 ASN A O 1
ATOM 944 N N . LEU A 1 114 ? -10.017 6.553 26.049 1.00 94.75 114 LEU A N 1
ATOM 945 C CA . LEU A 1 114 ? -11.398 6.114 25.862 1.00 94.75 114 LEU A CA 1
ATOM 946 C C . LEU A 1 114 ? -11.527 4.589 25.737 1.00 94.75 114 LEU A C 1
ATOM 948 O O . LEU A 1 114 ? -12.572 4.098 25.316 1.00 94.75 114 LEU A O 1
ATOM 952 N N . ALA A 1 115 ? -10.497 3.832 26.116 1.00 93.31 115 ALA A N 1
ATOM 953 C CA . ALA A 1 115 ? -10.419 2.392 25.882 1.00 93.31 115 ALA A CA 1
ATOM 954 C C . ALA A 1 115 ? -11.588 1.611 26.508 1.00 93.31 115 ALA A C 1
ATOM 956 O O . ALA A 1 115 ? -12.146 0.731 25.860 1.00 93.31 115 ALA A O 1
ATOM 957 N N . ALA A 1 116 ? -12.033 2.006 27.707 1.00 92.50 116 ALA A N 1
ATOM 958 C CA . ALA A 1 116 ? -13.196 1.408 28.369 1.00 92.50 116 ALA A CA 1
ATOM 959 C C . ALA A 1 116 ? -14.515 1.626 27.600 1.00 92.50 116 ALA A C 1
ATOM 961 O O . ALA A 1 116 ? -15.436 0.825 27.717 1.00 92.50 116 ALA A O 1
ATOM 962 N N . ARG A 1 117 ? -14.616 2.707 26.811 1.00 95.44 117 ARG A N 1
ATOM 963 C CA . ARG A 1 117 ? -15.790 3.013 25.975 1.00 95.44 117 ARG A CA 1
ATOM 964 C C . ARG A 1 117 ? -15.698 2.388 24.581 1.00 95.44 117 ARG A C 1
ATOM 966 O O . ARG A 1 117 ? -16.733 2.127 23.982 1.00 95.44 117 ARG A O 1
ATOM 973 N N . TYR A 1 118 ? -14.486 2.146 24.076 1.00 93.25 118 TYR A N 1
ATOM 974 C CA . TYR A 1 118 ? -14.240 1.607 22.732 1.00 93.25 118 TYR A CA 1
ATOM 975 C C . TYR A 1 118 ? -13.316 0.372 22.747 1.00 93.25 118 TYR A C 1
ATOM 977 O O . TYR A 1 118 ? -12.232 0.400 22.152 1.00 93.25 118 TYR A O 1
ATOM 985 N N . PRO A 1 119 ? -13.739 -0.745 23.369 1.00 91.56 119 PRO A N 1
ATOM 986 C CA . PRO A 1 119 ? -12.939 -1.975 23.452 1.00 91.56 119 PRO A CA 1
ATOM 987 C C . PRO A 1 119 ? -12.723 -2.663 22.090 1.00 91.56 119 PRO A C 1
ATOM 989 O O . PRO A 1 119 ? -11.877 -3.550 21.945 1.00 91.56 119 PRO A O 1
ATOM 992 N N . GLU A 1 120 ? -13.471 -2.272 21.057 1.00 91.69 120 GLU A N 1
ATOM 993 C CA . GLU A 1 120 ? -13.283 -2.755 19.683 1.00 91.69 120 GLU A CA 1
ATOM 994 C C . GLU A 1 120 ? -12.042 -2.161 19.002 1.00 91.69 120 GLU A C 1
ATOM 996 O O . GLU A 1 120 ? -11.515 -2.762 18.071 1.00 91.69 120 GLU A O 1
ATOM 1001 N N . LEU A 1 121 ? -11.528 -1.022 19.483 1.00 93.12 121 LEU A N 1
ATOM 1002 C CA . LEU A 1 121 ? -10.355 -0.352 18.905 1.00 93.12 121 LEU A CA 1
ATOM 1003 C C . LEU A 1 121 ? -9.042 -0.716 19.608 1.00 93.12 121 LEU A C 1
ATOM 1005 O O . LEU A 1 121 ? -7.961 -0.548 19.032 1.00 93.12 121 LEU A O 1
ATOM 1009 N N . ILE A 1 122 ? -9.113 -1.207 20.846 1.00 94.44 122 ILE A N 1
ATOM 1010 C CA . ILE A 1 122 ? -7.943 -1.513 21.668 1.00 94.44 122 ILE A CA 1
ATOM 1011 C C . ILE A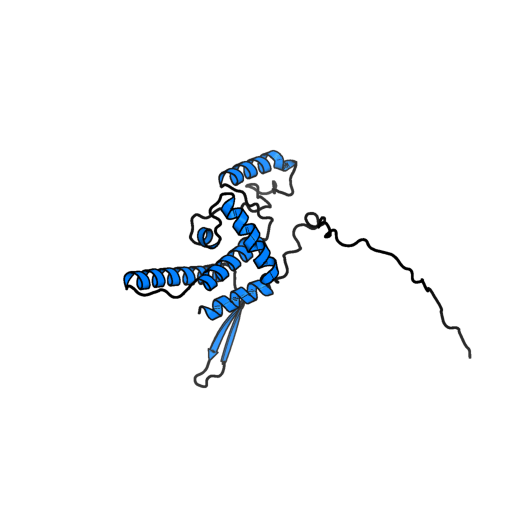 1 122 ? -8.209 -2.700 22.591 1.00 94.44 122 ILE A C 1
ATOM 1013 O O . ILE A 1 122 ? -9.253 -2.800 23.227 1.00 94.44 122 ILE A O 1
ATOM 1017 N N . ASP A 1 123 ? -7.242 -3.606 22.656 1.00 92.44 123 ASP A N 1
ATOM 1018 C CA . ASP A 1 123 ? -7.197 -4.690 23.624 1.00 92.44 123 ASP A CA 1
ATOM 1019 C C . ASP A 1 123 ? -6.452 -4.225 24.883 1.00 92.44 123 ASP A C 1
ATOM 1021 O O . ASP A 1 123 ? -5.246 -3.962 24.847 1.00 92.44 123 ASP A O 1
ATOM 1025 N N . GLN A 1 124 ? -7.189 -4.082 25.987 1.00 88.25 124 GLN A N 1
ATOM 1026 C CA . GLN A 1 124 ? -6.632 -3.729 27.296 1.00 88.25 124 GLN A CA 1
ATOM 1027 C C . GLN A 1 124 ? -6.108 -4.946 28.074 1.00 88.25 124 GLN A C 1
ATOM 1029 O O . GLN A 1 124 ? -5.448 -4.759 29.093 1.00 88.25 124 GLN A O 1
ATOM 1034 N N . GLY A 1 125 ? -6.384 -6.172 27.617 1.00 86.31 125 GLY A N 1
ATOM 1035 C CA . GLY A 1 125 ? -5.904 -7.399 28.256 1.00 86.31 125 GLY A CA 1
ATOM 1036 C C . GLY A 1 125 ? -4.434 -7.706 27.958 1.00 86.31 125 GLY A C 1
ATOM 1037 O O . GLY A 1 125 ? -3.815 -8.498 28.666 1.00 86.31 125 GLY A O 1
ATOM 1038 N N . SER A 1 126 ? -3.851 -7.075 26.935 1.00 86.19 126 SER A N 1
ATOM 1039 C CA . SER A 1 126 ? -2.436 -7.223 26.594 1.00 86.19 126 SER A CA 1
ATOM 1040 C C . SER A 1 126 ? -1.564 -6.186 27.310 1.00 86.19 126 SER A C 1
ATOM 1042 O O . SER A 1 126 ? -1.948 -5.025 27.447 1.00 86.19 126 SER A O 1
ATOM 1044 N N . AS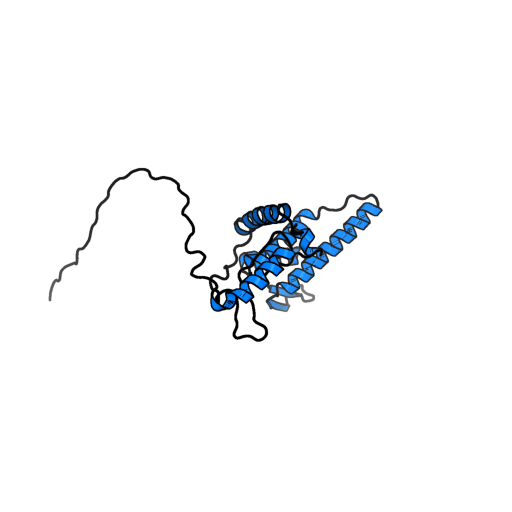N A 1 127 ? -0.343 -6.570 27.698 1.00 84.06 127 ASN A N 1
ATOM 1045 C CA . ASN A 1 127 ? 0.661 -5.643 28.224 1.00 84.06 127 ASN A CA 1
ATOM 1046 C C . ASN A 1 127 ? 1.886 -5.585 27.284 1.00 84.06 127 ASN A C 1
ATOM 1048 O O . ASN A 1 127 ? 2.610 -6.579 27.195 1.00 84.06 127 ASN A O 1
ATOM 1052 N N . PRO A 1 128 ? 2.145 -4.464 26.579 1.00 85.19 128 PRO A N 1
ATOM 1053 C CA . PRO A 1 128 ? 1.364 -3.221 26.556 1.00 85.19 128 PRO A CA 1
ATOM 1054 C C . PRO A 1 128 ? 0.018 -3.358 25.806 1.00 85.19 128 PRO A C 1
ATOM 1056 O O . PRO A 1 128 ? -0.141 -4.282 24.999 1.00 85.19 128 PRO A O 1
ATOM 1059 N N . PRO A 1 129 ? -0.940 -2.426 26.009 1.00 87.50 129 PRO A N 1
ATOM 1060 C CA . PRO A 1 129 ? -2.218 -2.424 25.294 1.00 87.50 129 PRO A CA 1
ATOM 1061 C C . PRO A 1 129 ? -2.032 -2.394 23.775 1.00 87.50 129 PRO A C 1
ATOM 1063 O O . PRO A 1 129 ? -1.293 -1.551 23.245 1.00 87.50 129 PRO A O 1
ATOM 1066 N N . LYS A 1 130 ? -2.709 -3.303 23.068 1.00 92.38 130 LYS A N 1
ATOM 1067 C CA . LYS A 1 130 ? -2.558 -3.498 21.623 1.00 92.38 130 LYS A CA 1
ATOM 1068 C C . LYS A 1 130 ? -3.752 -2.912 20.877 1.00 92.38 130 LYS A C 1
ATOM 1070 O O . LYS A 1 130 ? -4.897 -3.258 21.140 1.00 92.38 130 LYS A O 1
ATOM 1075 N N . PHE A 1 131 ? -3.491 -2.027 19.918 1.00 93.50 131 PHE A N 1
ATOM 1076 C CA . PHE A 1 131 ? -4.539 -1.519 19.031 1.00 93.50 131 PHE A CA 1
ATOM 1077 C C . PHE A 1 131 ? -5.039 -2.633 18.103 1.00 93.50 131 PHE A C 1
ATOM 1079 O O . PHE A 1 131 ? -4.239 -3.429 17.616 1.00 93.50 131 PHE A O 1
ATOM 1086 N N . LYS A 1 132 ? -6.349 -2.653 17.847 1.00 93.88 132 LYS A N 1
ATOM 1087 C CA . LYS A 1 132 ? -7.016 -3.532 16.864 1.00 93.88 132 LYS A CA 1
ATOM 1088 C C . LYS A 1 132 ? -7.149 -2.868 15.485 1.00 93.88 132 LYS A C 1
ATOM 1090 O O . LYS A 1 132 ? -7.872 -3.342 14.615 1.00 93.88 132 LYS A O 1
ATOM 1095 N N . VAL A 1 133 ? -6.494 -1.721 15.324 1.00 93.81 133 VAL A N 1
ATOM 1096 C CA . VAL A 1 133 ? -6.439 -0.919 14.106 1.00 93.81 133 VAL A CA 1
ATOM 1097 C C . VAL A 1 133 ? -4.988 -0.567 13.818 1.00 93.81 133 VAL A C 1
ATOM 1099 O O . VAL A 1 133 ? -4.201 -0.295 14.733 1.00 93.81 133 VAL A O 1
ATOM 1102 N N . ARG A 1 134 ? -4.641 -0.501 12.535 1.00 93.81 134 ARG A N 1
ATOM 1103 C CA . ARG A 1 134 ? -3.319 -0.068 12.091 1.00 93.81 134 ARG A CA 1
ATOM 1104 C C . ARG A 1 134 ? -3.342 1.406 11.746 1.00 93.81 134 ARG A C 1
ATOM 1106 O O . ARG A 1 134 ? -4.121 1.841 10.908 1.00 93.81 134 ARG A O 1
ATOM 1113 N N . PHE A 1 135 ? -2.412 2.167 12.303 1.00 92.44 135 PHE A N 1
ATOM 1114 C CA . PHE A 1 135 ? -2.153 3.527 11.835 1.00 92.44 135 PHE A CA 1
ATOM 1115 C C . PHE A 1 135 ? -1.169 3.487 10.671 1.00 92.44 135 PHE A C 1
ATOM 1117 O O . PHE A 1 135 ? -0.051 2.981 10.822 1.00 92.44 135 PHE A O 1
ATOM 1124 N N . PHE A 1 136 ? -1.572 4.025 9.520 1.00 90.44 136 PHE A N 1
ATOM 1125 C CA . PHE A 1 136 ? -0.683 4.155 8.375 1.00 90.44 136 PHE A CA 1
ATOM 1126 C C . PHE A 1 136 ? 0.450 5.123 8.715 1.00 90.44 136 PHE A C 1
ATOM 1128 O O . PHE A 1 136 ? 0.229 6.245 9.181 1.00 90.44 136 PHE A O 1
ATOM 1135 N N . LYS A 1 137 ? 1.687 4.672 8.510 1.00 86.25 137 LYS A N 1
ATOM 1136 C CA . LYS A 1 137 ? 2.881 5.486 8.724 1.00 86.25 137 LYS A CA 1
ATOM 1137 C C . LYS A 1 137 ? 3.385 5.948 7.371 1.00 86.25 137 LYS A C 1
ATOM 1139 O O . LYS A 1 137 ? 3.825 5.127 6.570 1.00 86.25 137 LYS A O 1
ATOM 1144 N N . TYR A 1 138 ? 3.353 7.257 7.157 1.00 81.06 138 TYR A N 1
ATOM 1145 C CA . TYR A 1 138 ? 4.034 7.871 6.030 1.00 81.06 138 TYR A CA 1
ATOM 1146 C C . TYR A 1 138 ? 5.514 7.530 6.094 1.00 81.06 138 TYR A C 1
ATOM 1148 O O . TYR A 1 138 ? 6.175 7.771 7.105 1.00 81.06 138 TYR A O 1
ATOM 1156 N N . ALA A 1 139 ? 6.005 6.918 5.026 1.00 71.25 139 ALA A N 1
ATOM 1157 C CA . ALA A 1 139 ? 7.410 6.629 4.885 1.00 71.25 139 ALA A CA 1
ATOM 1158 C C . ALA A 1 139 ? 8.025 7.721 4.012 1.00 71.25 139 ALA A C 1
ATOM 1160 O O . ALA A 1 139 ? 7.624 7.891 2.867 1.00 71.25 139 ALA A O 1
ATOM 1161 N N . GLU A 1 140 ? 9.058 8.393 4.514 1.00 73.38 140 GLU A N 1
ATOM 1162 C CA . GLU A 1 140 ? 9.949 9.241 3.700 1.00 73.38 140 GLU A CA 1
ATOM 1163 C C . GLU A 1 140 ? 10.860 8.386 2.790 1.00 73.38 140 GLU A C 1
ATOM 1165 O O . GLU A 1 140 ? 11.825 8.856 2.195 1.00 73.38 140 GLU A O 1
ATOM 1170 N N . THR A 1 141 ? 10.580 7.084 2.704 1.00 80.56 141 THR A N 1
ATOM 1171 C CA . THR A 1 141 ? 11.325 6.121 1.908 1.00 80.56 141 THR A CA 1
ATOM 1172 C C . THR A 1 141 ? 10.803 6.071 0.477 1.00 80.56 141 THR A C 1
ATOM 1174 O O . THR A 1 141 ? 9.737 6.589 0.133 1.00 80.56 141 THR A O 1
ATOM 1177 N N . ARG A 1 142 ? 11.544 5.368 -0.384 1.00 84.31 142 ARG A N 1
ATOM 1178 C CA . ARG A 1 142 ? 11.197 5.179 -1.797 1.00 84.31 142 ARG A CA 1
ATOM 1179 C C . ARG A 1 142 ? 9.769 4.659 -2.006 1.00 84.31 142 ARG A C 1
ATOM 1181 O O . ARG A 1 142 ? 9.092 5.108 -2.923 1.00 84.31 142 ARG A O 1
ATOM 1188 N N . THR A 1 143 ? 9.300 3.7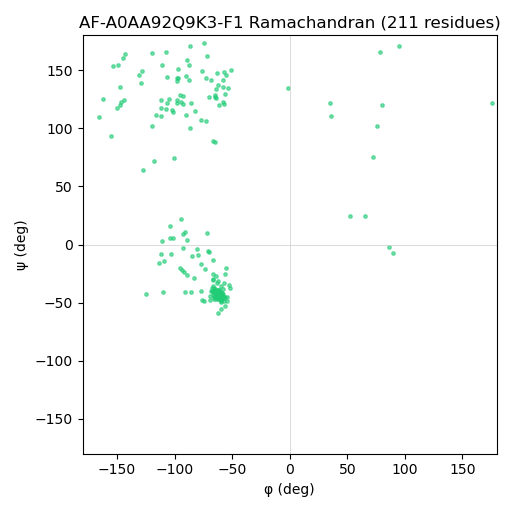74 -1.134 1.00 82.12 143 THR A N 1
ATOM 1189 C CA . THR A 1 143 ? 7.939 3.230 -1.149 1.00 82.12 143 THR A CA 1
ATOM 1190 C C . THR A 1 143 ? 6.877 4.325 -1.024 1.00 82.12 143 THR A C 1
ATOM 1192 O O . THR A 1 143 ? 5.906 4.305 -1.775 1.00 82.12 143 THR A O 1
ATOM 1195 N N . GLY A 1 144 ? 7.094 5.312 -0.145 1.00 82.88 144 GLY A N 1
ATOM 1196 C CA . GLY A 1 144 ? 6.204 6.465 0.017 1.00 82.88 144 GLY A CA 1
ATOM 1197 C C . GLY A 1 144 ? 6.106 7.294 -1.261 1.00 82.88 144 GLY A C 1
ATOM 1198 O O . GLY A 1 144 ? 5.000 7.577 -1.722 1.00 82.88 144 GLY A O 1
ATOM 1199 N N . HIS A 1 145 ? 7.251 7.567 -1.896 1.00 85.00 145 HIS A N 1
ATOM 1200 C CA . HIS A 1 145 ? 7.312 8.259 -3.188 1.00 85.00 145 HIS A CA 1
ATOM 1201 C C . HIS A 1 145 ? 6.607 7.496 -4.316 1.00 85.00 145 HIS A C 1
ATOM 1203 O O . HIS A 1 145 ? 5.937 8.111 -5.130 1.00 85.00 145 HIS A O 1
ATOM 1209 N N . ILE A 1 146 ? 6.719 6.167 -4.373 1.00 88.81 146 ILE A N 1
ATOM 1210 C CA . ILE A 1 146 ? 6.030 5.361 -5.399 1.00 88.81 146 ILE A CA 1
ATOM 1211 C C . ILE A 1 146 ? 4.510 5.400 -5.207 1.00 88.81 146 ILE A C 1
ATOM 1213 O O . ILE A 1 146 ? 3.751 5.386 -6.174 1.00 88.81 146 ILE A O 1
ATOM 1217 N N . THR A 1 147 ? 4.057 5.443 -3.954 1.00 84.38 147 THR A N 1
ATOM 1218 C CA . THR A 1 147 ? 2.632 5.559 -3.624 1.00 84.38 147 THR A CA 1
ATOM 1219 C C . THR A 1 147 ? 2.065 6.967 -3.735 1.00 84.38 147 THR A C 1
ATOM 1221 O O . THR A 1 147 ? 0.847 7.107 -3.614 1.00 84.38 147 THR A O 1
ATOM 1224 N N . ASP A 1 148 ? 2.913 7.982 -3.938 1.00 80.81 148 ASP A N 1
ATOM 1225 C CA . ASP A 1 148 ? 2.574 9.404 -3.783 1.00 80.81 148 ASP A CA 1
ATOM 1226 C C . ASP A 1 148 ? 1.935 9.730 -2.412 1.00 80.81 148 ASP A C 1
ATOM 1228 O O . ASP A 1 148 ? 1.214 10.714 -2.245 1.00 80.81 148 ASP A O 1
ATOM 1232 N N . LEU A 1 149 ? 2.222 8.905 -1.399 1.00 80.75 149 LEU A N 1
ATOM 1233 C CA . LEU A 1 149 ? 1.757 9.064 -0.023 1.00 80.75 149 LEU A CA 1
ATOM 1234 C C . LEU A 1 149 ? 2.874 9.670 0.819 1.00 80.75 149 LEU A C 1
ATOM 1236 O O . LEU A 1 149 ? 3.522 8.985 1.608 1.00 80.75 149 LEU A O 1
ATOM 1240 N N . THR A 1 150 ? 3.105 10.964 0.639 1.00 71.94 150 THR A N 1
ATOM 1241 C CA . THR A 1 150 ? 4.106 11.733 1.397 1.00 71.94 150 THR A CA 1
ATOM 1242 C C . THR A 1 150 ? 3.490 12.573 2.525 1.00 71.94 150 THR A C 1
ATOM 1244 O O . THR A 1 150 ? 4.200 13.330 3.178 1.00 71.94 150 THR A O 1
ATOM 1247 N N . GLY A 1 151 ? 2.183 12.429 2.769 1.00 70.50 151 GLY A N 1
ATOM 1248 C CA . GLY A 1 151 ? 1.396 13.259 3.688 1.00 70.50 151 GLY A CA 1
ATOM 1249 C C . GLY A 1 151 ? 0.691 14.424 2.984 1.00 70.50 151 GLY A C 1
ATOM 1250 O O . GLY A 1 151 ? 0.920 14.681 1.799 1.00 70.50 151 GLY A O 1
ATOM 1251 N N . GLY A 1 152 ? -0.184 15.112 3.719 1.00 79.38 152 GLY A N 1
ATOM 1252 C CA . GLY A 1 152 ? -0.985 16.227 3.204 1.00 79.38 152 GLY A CA 1
ATOM 1253 C C . GLY A 1 152 ? -2.203 15.793 2.378 1.00 79.38 152 GLY A C 1
ATOM 1254 O O . GLY A 1 152 ? -2.318 14.648 1.929 1.00 79.38 152 GLY A O 1
ATOM 1255 N N . VAL A 1 153 ? -3.117 16.738 2.138 1.00 81.75 153 VAL A N 1
ATOM 1256 C CA . VAL A 1 153 ? -4.384 16.497 1.414 1.00 81.75 153 VAL A CA 1
ATOM 1257 C C . VAL A 1 153 ? -4.159 15.939 0.002 1.00 81.75 153 VAL A C 1
ATOM 1259 O O . VAL A 1 153 ? -4.828 14.992 -0.411 1.00 81.75 153 VAL A O 1
ATOM 1262 N N . GLY A 1 154 ? -3.178 16.471 -0.735 1.00 84.25 154 GLY A N 1
ATOM 1263 C CA . GLY A 1 154 ? -2.920 16.070 -2.124 1.00 84.25 154 GLY A CA 1
ATOM 1264 C C . GLY A 1 154 ? -2.549 14.591 -2.283 1.00 84.25 154 GLY A C 1
ATOM 1265 O O . GLY A 1 154 ? -3.022 13.937 -3.215 1.00 84.25 154 GLY A O 1
ATOM 1266 N N . GLY A 1 155 ? -1.754 14.043 -1.357 1.00 85.19 155 GLY A N 1
ATOM 1267 C CA . GLY A 1 155 ? -1.388 12.623 -1.359 1.00 85.19 155 GLY A CA 1
ATOM 1268 C C . GLY A 1 155 ? -2.590 11.716 -1.090 1.00 85.19 155 GLY A C 1
ATOM 1269 O O . GLY A 1 155 ? -2.767 10.700 -1.763 1.00 85.19 155 GLY A O 1
ATOM 1270 N N . ILE A 1 156 ? -3.473 12.120 -0.171 1.00 88.12 156 ILE A N 1
ATOM 1271 C CA . ILE A 1 156 ? -4.707 11.383 0.133 1.00 88.12 156 ILE A CA 1
ATOM 1272 C C . ILE A 1 156 ? -5.654 11.379 -1.070 1.00 88.12 156 ILE A C 1
ATOM 1274 O O . ILE A 1 156 ? -6.163 10.321 -1.433 1.00 88.12 156 ILE A O 1
ATOM 1278 N N . CYS A 1 157 ? -5.863 12.520 -1.734 1.00 89.44 157 CYS A N 1
ATOM 1279 C CA . CYS A 1 157 ? -6.717 12.580 -2.925 1.00 89.44 157 CYS A CA 1
ATOM 1280 C C . CYS A 1 157 ? -6.214 11.648 -4.038 1.00 89.44 157 CYS A C 1
ATOM 1282 O O . CYS A 1 157 ? -7.005 10.926 -4.649 1.00 89.44 157 CYS A O 1
ATOM 1284 N N . LYS A 1 158 ? -4.895 11.619 -4.271 1.00 89.25 158 LYS A N 1
ATOM 1285 C CA . LYS A 1 158 ? -4.273 10.698 -5.232 1.00 89.25 158 LYS A CA 1
ATOM 1286 C C . LYS A 1 158 ? -4.465 9.239 -4.834 1.00 89.25 158 LYS A C 1
ATOM 1288 O O . LYS A 1 158 ? -4.815 8.432 -5.692 1.00 89.25 158 LYS A O 1
ATOM 1293 N N . LEU A 1 159 ? -4.267 8.906 -3.556 1.00 90.88 159 LEU A N 1
ATOM 1294 C CA . LEU A 1 159 ? -4.528 7.562 -3.044 1.00 90.88 159 LEU A CA 1
ATOM 1295 C C . LEU A 1 159 ? -5.968 7.151 -3.316 1.00 90.88 159 LEU A C 1
ATOM 1297 O O . LEU A 1 159 ? -6.174 6.097 -3.898 1.00 90.88 159 LEU A O 1
ATOM 1301 N N . LEU A 1 160 ? -6.949 7.967 -2.929 1.00 91.25 160 LEU A N 1
ATOM 1302 C CA . LEU A 1 160 ? -8.363 7.626 -3.089 1.00 91.25 160 LEU A CA 1
ATOM 1303 C C . LEU A 1 160 ? -8.718 7.367 -4.554 1.00 91.25 160 LEU A C 1
ATOM 1305 O O . LEU A 1 160 ? -9.360 6.361 -4.851 1.00 91.25 160 LEU A O 1
ATOM 1309 N N . LYS A 1 161 ? -8.245 8.226 -5.464 1.00 91.00 161 LYS A N 1
ATOM 1310 C CA . LYS A 1 161 ? -8.462 8.061 -6.904 1.00 91.00 161 LYS A CA 1
ATOM 1311 C C . LYS A 1 161 ? -7.832 6.767 -7.423 1.00 91.00 161 LYS A C 1
ATOM 1313 O O . LYS A 1 161 ? -8.530 5.896 -7.932 1.00 91.00 161 LYS A O 1
ATOM 1318 N N . ASN A 1 162 ? -6.520 6.629 -7.252 1.00 92.31 162 ASN A N 1
ATOM 1319 C CA . ASN A 1 162 ? -5.769 5.505 -7.802 1.00 92.31 162 ASN A CA 1
ATOM 1320 C C . ASN A 1 162 ? -6.199 4.170 -7.172 1.00 92.31 162 ASN A C 1
ATOM 1322 O O . ASN A 1 162 ? -6.278 3.156 -7.854 1.00 92.31 162 ASN A O 1
ATOM 1326 N N . TYR A 1 163 ? -6.485 4.159 -5.868 1.00 93.12 163 TYR A N 1
ATOM 1327 C CA . TYR A 1 163 ? -6.939 2.965 -5.160 1.00 93.12 163 TYR A CA 1
ATOM 1328 C C . TYR A 1 163 ? -8.323 2.524 -5.624 1.00 93.12 163 TYR A C 1
ATOM 1330 O O . TYR A 1 163 ? -8.545 1.329 -5.786 1.00 93.12 163 TYR A O 1
ATOM 1338 N N . HIS A 1 164 ? -9.245 3.462 -5.863 1.00 93.12 164 HIS A N 1
ATOM 1339 C CA . HIS A 1 164 ? -10.563 3.133 -6.398 1.00 93.12 164 HIS A CA 1
ATOM 1340 C C . HIS A 1 164 ? -10.460 2.440 -7.764 1.00 93.12 164 HIS A C 1
ATOM 1342 O O . HIS A 1 164 ? -11.041 1.370 -7.947 1.00 93.12 164 HIS A O 1
ATOM 1348 N N . GLU A 1 165 ? -9.663 3.006 -8.676 1.00 93.25 165 GLU A N 1
ATOM 1349 C CA . GLU A 1 165 ? -9.378 2.420 -9.992 1.00 93.25 165 GLU A CA 1
ATOM 1350 C C . GLU A 1 165 ? -8.737 1.027 -9.853 1.00 93.25 165 GLU A C 1
ATOM 1352 O O . GLU A 1 165 ? -9.197 0.056 -10.451 1.00 93.25 165 GLU A O 1
ATOM 1357 N N . ASP A 1 166 ? -7.727 0.880 -8.991 1.00 93.81 166 ASP A N 1
ATOM 1358 C CA . ASP A 1 166 ? -7.017 -0.392 -8.829 1.00 93.81 166 ASP A CA 1
ATOM 1359 C C . ASP A 1 166 ? -7.885 -1.497 -8.195 1.00 93.81 166 ASP A C 1
ATOM 1361 O O . ASP A 1 166 ? -7.799 -2.661 -8.596 1.00 93.81 166 ASP A O 1
ATOM 1365 N N . VAL A 1 167 ? -8.748 -1.149 -7.233 1.00 93.25 167 VAL A N 1
ATOM 1366 C CA . VAL A 1 167 ? -9.730 -2.079 -6.647 1.00 93.25 167 VAL A CA 1
ATOM 1367 C C . VAL A 1 167 ? -10.730 -2.540 -7.700 1.00 93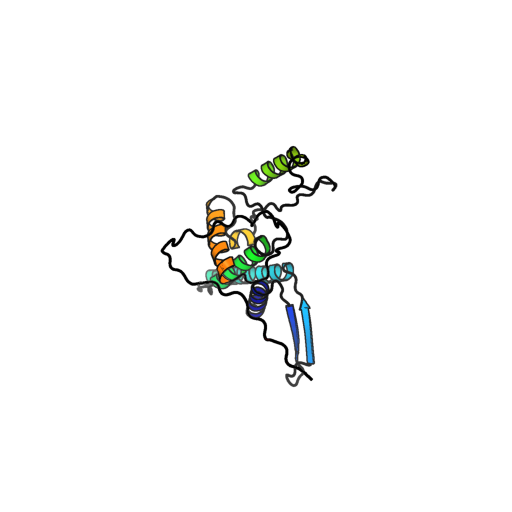.25 167 VAL A C 1
ATOM 1369 O O . VAL A 1 167 ? -11.087 -3.719 -7.733 1.00 93.25 167 VAL A O 1
ATOM 1372 N N . HIS A 1 168 ? -11.188 -1.622 -8.549 1.00 91.31 168 HIS A N 1
ATOM 1373 C CA . HIS A 1 168 ? -12.141 -1.940 -9.599 1.00 91.31 168 HIS A CA 1
ATOM 1374 C C . HIS A 1 168 ? -11.511 -2.819 -10.683 1.00 91.31 168 HIS A C 1
ATOM 1376 O O . HIS A 1 168 ? -12.086 -3.848 -11.036 1.00 91.31 168 HIS A O 1
ATOM 1382 N N . ASP A 1 169 ? -10.323 -2.474 -11.172 1.00 93.06 169 ASP A N 1
ATOM 1383 C CA . ASP A 1 169 ? -9.750 -3.092 -12.370 1.00 93.06 169 ASP A CA 1
ATOM 1384 C C . ASP A 1 169 ? -8.878 -4.314 -12.060 1.00 93.06 169 ASP A C 1
ATOM 1386 O O . ASP A 1 169 ? -8.960 -5.330 -12.754 1.00 93.06 169 ASP A O 1
ATOM 1390 N N . TRP A 1 170 ? -8.065 -4.252 -11.001 1.00 92.69 170 TRP A N 1
ATOM 1391 C CA . TRP A 1 170 ? -6.964 -5.198 -10.783 1.00 92.69 170 TRP A CA 1
ATOM 1392 C C . TRP A 1 170 ? -7.195 -6.149 -9.610 1.00 92.69 170 TRP A C 1
ATOM 1394 O O . TRP A 1 170 ? -6.868 -7.331 -9.713 1.00 92.69 170 TRP A O 1
ATOM 1404 N N . PHE A 1 171 ? -7.738 -5.669 -8.490 1.00 94.44 1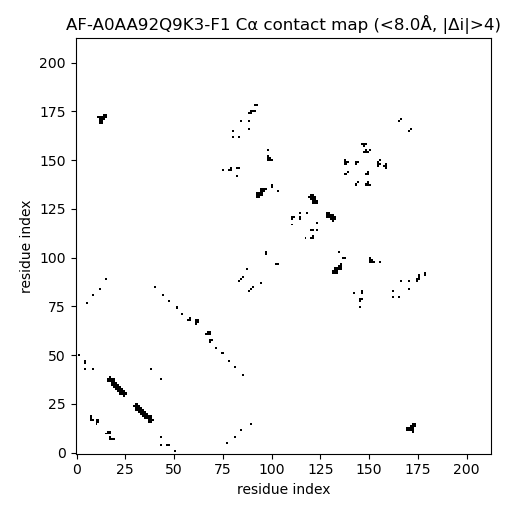71 PHE A N 1
ATOM 1405 C CA . PHE A 1 171 ? -7.810 -6.468 -7.263 1.00 94.44 171 PHE A CA 1
ATOM 1406 C C . PHE A 1 171 ? -9.068 -7.342 -7.220 1.00 94.44 171 PHE A C 1
ATOM 1408 O O . PHE A 1 171 ? -10.162 -6.883 -6.887 1.00 94.44 171 PHE A O 1
ATOM 1415 N N . LYS A 1 172 ? -8.900 -8.629 -7.542 1.00 93.44 172 LYS A N 1
ATOM 1416 C CA . LYS A 1 172 ? -9.983 -9.629 -7.611 1.00 93.44 172 LYS A CA 1
ATOM 1417 C C . LYS A 1 172 ? -9.904 -10.711 -6.532 1.00 93.44 172 LYS A C 1
ATOM 1419 O O . LYS A 1 172 ? -10.838 -11.497 -6.405 1.00 93.44 172 LYS A O 1
ATOM 1424 N N . ALA A 1 173 ? -8.816 -10.748 -5.767 1.00 89.50 173 ALA A N 1
ATOM 1425 C CA . ALA A 1 173 ? -8.636 -11.689 -4.672 1.00 89.50 173 ALA A CA 1
ATOM 1426 C C . ALA A 1 173 ? -9.789 -11.606 -3.659 1.00 89.50 173 ALA A C 1
ATOM 1428 O O . ALA A 1 173 ? -10.315 -10.526 -3.392 1.00 89.50 173 ALA A O 1
ATOM 1429 N N . CYS A 1 174 ? -10.167 -12.737 -3.054 1.00 77.44 174 CYS A N 1
ATOM 1430 C CA . CYS A 1 174 ? -11.163 -12.719 -1.985 1.00 77.44 174 CYS A CA 1
ATOM 1431 C C . CYS A 1 174 ? -10.692 -11.782 -0.868 1.00 77.44 174 CYS A C 1
ATOM 1433 O O . CYS A 1 174 ? -9.623 -11.968 -0.284 1.00 77.44 174 CYS A O 1
ATOM 1435 N N . ARG A 1 175 ? -11.497 -10.755 -0.584 1.00 65.75 175 ARG A N 1
ATOM 1436 C CA . ARG A 1 175 ? -11.243 -9.845 0.533 1.00 65.75 175 ARG A CA 1
ATOM 1437 C C . ARG A 1 175 ? -11.313 -10.663 1.821 1.00 65.75 175 ARG A C 1
ATOM 1439 O O . ARG A 1 175 ? -12.101 -11.602 1.906 1.00 65.75 175 ARG A O 1
ATOM 1446 N N . TYR A 1 176 ? -10.525 -10.308 2.832 1.00 58.50 176 TYR A N 1
ATOM 1447 C CA . TYR A 1 176 ? -10.722 -10.859 4.172 1.00 58.50 176 TYR A CA 1
ATOM 1448 C C . TYR A 1 176 ? -12.085 -10.376 4.693 1.00 58.50 176 TYR A C 1
ATOM 1450 O O . TYR A 1 176 ? -12.191 -9.328 5.321 1.00 58.50 176 TYR A O 1
ATOM 1458 N N . THR A 1 177 ? -13.151 -11.124 4.401 1.00 45.69 177 THR A N 1
ATOM 1459 C CA . THR A 1 177 ? -14.534 -10.801 4.792 1.00 45.69 177 THR A CA 1
ATOM 1460 C C . THR A 1 177 ? -14.763 -10.977 6.295 1.00 45.69 177 THR A C 1
ATOM 1462 O O . THR A 1 177 ? -15.828 -10.650 6.805 1.00 45.69 177 THR A O 1
ATOM 1465 N N . HIS A 1 178 ? -13.775 -11.490 7.032 1.00 44.00 178 HIS A N 1
ATOM 1466 C CA . HIS A 1 178 ? -13.990 -11.995 8.382 1.00 44.00 178 HIS A CA 1
ATOM 1467 C C . HIS A 1 178 ? -13.839 -10.974 9.516 1.00 44.00 178 HIS A C 1
ATOM 1469 O O . HIS A 1 178 ? -13.932 -11.375 10.674 1.00 44.00 178 HIS A O 1
ATOM 1475 N N . LEU A 1 179 ? -13.598 -9.687 9.230 1.00 43.00 179 LEU A N 1
ATOM 1476 C CA . LEU A 1 179 ? -13.188 -8.759 10.290 1.00 43.00 179 LEU A CA 1
ATOM 1477 C C . LEU A 1 179 ? -14.177 -7.698 10.739 1.00 43.00 179 LEU A C 1
ATOM 1479 O O . LEU A 1 179 ? -13.962 -7.207 11.834 1.00 43.00 179 LEU A O 1
ATOM 1483 N N . LEU A 1 180 ? -15.270 -7.396 10.033 1.00 40.12 180 LEU A N 1
ATOM 1484 C CA . LEU A 1 180 ? -16.354 -6.576 10.601 1.00 40.12 180 LEU A CA 1
ATOM 1485 C C . LEU A 1 180 ? -17.690 -6.884 9.895 1.00 40.12 180 LEU A C 1
ATOM 1487 O O . LEU A 1 180 ? -17.991 -6.238 8.889 1.00 40.12 180 LEU A O 1
ATOM 1491 N N . PRO A 1 181 ? -18.530 -7.803 10.414 1.00 38.81 181 PRO A N 1
ATOM 1492 C CA . PRO A 1 181 ? -19.905 -7.972 9.929 1.00 38.81 181 PRO A CA 1
ATOM 1493 C C . PRO A 1 181 ? -20.722 -6.667 9.991 1.00 38.81 181 PRO A C 1
ATOM 1495 O O . PRO A 1 181 ? -21.629 -6.465 9.191 1.00 38.81 181 PRO A O 1
ATOM 1498 N N . ASN A 1 182 ? -20.358 -5.748 10.894 1.00 39.81 182 ASN A N 1
ATOM 1499 C CA . ASN A 1 182 ? -21.201 -4.607 11.257 1.00 39.81 182 ASN A CA 1
ATOM 1500 C C . ASN A 1 182 ? -20.799 -3.254 10.642 1.00 39.81 182 ASN A C 1
ATOM 1502 O O . ASN A 1 182 ? -21.561 -2.304 10.767 1.00 39.81 182 ASN A O 1
ATOM 1506 N N . PHE A 1 183 ? -19.652 -3.128 9.959 1.00 42.22 183 PHE A N 1
ATOM 1507 C CA . PHE A 1 183 ? -19.236 -1.828 9.389 1.00 42.22 183 PHE A CA 1
ATOM 1508 C C . PHE A 1 183 ? -19.659 -1.609 7.930 1.00 42.22 183 PHE A C 1
ATOM 1510 O O . PHE A 1 183 ? -19.756 -0.468 7.490 1.00 42.22 183 PHE A O 1
ATOM 1517 N N . TYR A 1 184 ? -19.932 -2.676 7.173 1.00 40.41 184 TYR A N 1
ATOM 1518 C CA . TYR A 1 184 ? -20.282 -2.586 5.746 1.00 40.41 184 TYR A CA 1
ATOM 1519 C C . TYR A 1 184 ? -21.779 -2.787 5.444 1.00 40.41 184 TYR A C 1
ATOM 1521 O O . TYR A 1 184 ? -22.164 -2.782 4.276 1.00 40.41 184 TYR A O 1
ATOM 1529 N N . ALA A 1 185 ? -22.637 -2.908 6.465 1.00 33.72 185 ALA A N 1
ATOM 1530 C CA . ALA A 1 185 ? -24.084 -3.103 6.297 1.00 33.72 185 ALA A CA 1
ATOM 1531 C C . ALA A 1 185 ? -24.838 -1.867 5.753 1.00 33.72 185 ALA A C 1
ATOM 1533 O O . ALA A 1 185 ? -26.013 -1.960 5.410 1.00 33.72 185 ALA A O 1
ATOM 1534 N N . HIS A 1 186 ? -24.170 -0.720 5.612 1.00 36.19 186 HIS A N 1
ATOM 1535 C CA . HIS A 1 186 ? -24.736 0.481 5.000 1.00 36.19 186 HIS A CA 1
ATOM 1536 C C . HIS A 1 186 ? -23.963 0.873 3.742 1.00 36.19 186 HIS A C 1
ATOM 1538 O O . HIS A 1 186 ? -23.249 1.872 3.702 1.00 36.19 186 HIS A O 1
ATOM 1544 N N . ARG A 1 187 ? -24.132 0.088 2.676 1.00 35.22 187 ARG A N 1
ATOM 1545 C CA . ARG A 1 187 ? -23.993 0.632 1.324 1.00 35.22 187 ARG A CA 1
ATOM 1546 C C . ARG A 1 187 ? -25.338 1.293 0.979 1.00 35.22 187 ARG A C 1
ATOM 1548 O O . ARG A 1 187 ? -26.320 0.561 0.900 1.00 35.22 187 ARG A O 1
ATOM 1555 N N . PRO A 1 188 ? -25.436 2.622 0.791 1.00 33.84 188 PRO A N 1
ATOM 1556 C CA . PRO A 1 188 ? -26.627 3.190 0.172 1.00 33.84 188 PRO A CA 1
ATOM 1557 C C . PRO A 1 188 ? -26.707 2.662 -1.264 1.00 33.84 188 PRO A C 1
ATOM 1559 O O . PRO A 1 188 ? -25.730 2.744 -2.014 1.00 33.84 188 PRO A O 1
ATOM 1562 N N . GLU A 1 189 ? -27.840 2.061 -1.626 1.00 35.28 189 GLU A N 1
ATOM 1563 C CA . GLU A 1 189 ? -28.107 1.712 -3.018 1.00 35.28 189 GLU A CA 1
ATOM 1564 C C . GLU A 1 189 ? -28.049 2.974 -3.892 1.00 35.28 189 GLU A C 1
ATOM 1566 O O . GLU A 1 189 ? -28.488 4.045 -3.457 1.00 35.28 189 GLU A O 1
ATOM 1571 N N . PRO A 1 190 ? -27.507 2.885 -5.119 1.00 33.94 190 PRO A N 1
ATOM 1572 C CA . PRO A 1 190 ? -27.564 3.995 -6.050 1.00 33.94 190 PRO A CA 1
ATOM 1573 C C . PRO A 1 190 ? -29.028 4.314 -6.365 1.00 33.94 190 PRO A C 1
ATOM 1575 O O . PRO A 1 190 ? -29.781 3.480 -6.863 1.00 33.94 190 PRO A O 1
ATOM 1578 N N . LEU A 1 191 ? -29.417 5.550 -6.057 1.00 38.34 191 LEU A N 1
ATOM 1579 C CA . LEU A 1 191 ? -30.732 6.110 -6.326 1.00 38.34 191 LEU A CA 1
ATOM 1580 C C . LEU A 1 191 ? -30.924 6.243 -7.848 1.00 38.34 191 LEU A C 1
ATOM 1582 O O . LEU A 1 191 ? -30.598 7.275 -8.429 1.00 38.34 191 LEU A O 1
ATOM 1586 N N . ALA A 1 192 ? -31.432 5.202 -8.509 1.00 33.56 192 ALA A N 1
ATOM 1587 C CA . ALA A 1 192 ? -31.831 5.277 -9.910 1.00 33.56 192 ALA A CA 1
ATOM 1588 C C . ALA A 1 192 ? -33.081 4.429 -10.198 1.00 33.56 192 ALA A C 1
ATOM 1590 O O . ALA A 1 192 ? -33.101 3.222 -9.985 1.00 33.56 192 ALA A O 1
ATOM 1591 N N . ALA A 1 193 ? -34.089 5.116 -10.745 1.00 33.09 193 ALA A N 1
ATOM 1592 C CA . ALA A 1 193 ? -35.283 4.610 -11.426 1.00 33.09 193 ALA A CA 1
ATOM 1593 C C . ALA A 1 193 ? -36.386 3.946 -10.573 1.00 33.09 193 ALA A C 1
ATOM 1595 O O . ALA A 1 193 ? -36.673 2.757 -10.673 1.00 33.09 193 ALA A O 1
ATOM 1596 N N . ARG A 1 194 ? -37.151 4.781 -9.855 1.00 31.61 194 ARG A N 1
ATOM 1597 C CA . ARG A 1 194 ? -38.595 4.541 -9.702 1.00 31.61 194 ARG A CA 1
ATOM 1598 C C . ARG A 1 194 ? -39.281 4.865 -11.034 1.00 31.61 194 ARG A C 1
ATOM 1600 O O . ARG A 1 194 ? -39.449 6.037 -11.353 1.00 31.61 194 ARG A O 1
ATOM 1607 N N . ALA A 1 195 ? -39.713 3.847 -11.769 1.00 32.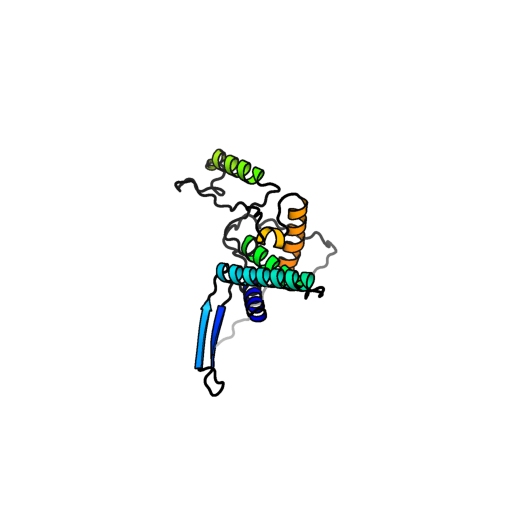47 195 ALA A N 1
ATOM 1608 C CA . ALA A 1 195 ? -40.756 3.982 -12.783 1.00 32.47 195 ALA A CA 1
ATOM 1609 C C . ALA A 1 195 ? -41.593 2.694 -12.849 1.00 32.47 195 ALA A C 1
ATOM 1611 O O . ALA A 1 195 ? -41.036 1.620 -13.041 1.00 32.47 195 ALA A O 1
ATOM 1612 N N . SER A 1 196 ? -42.910 2.852 -12.634 1.00 32.22 196 SER A N 1
ATOM 1613 C CA . SER A 1 196 ? -44.050 2.030 -13.109 1.00 32.22 196 SER A CA 1
ATOM 1614 C C . SER A 1 196 ? -43.830 0.509 -13.205 1.00 32.22 196 SER A C 1
ATOM 1616 O O . SER A 1 196 ? -43.109 0.031 -14.065 1.00 32.22 196 SER A O 1
ATOM 1618 N N . GLY A 1 197 ? -44.440 -0.333 -12.370 1.00 30.69 197 GLY A N 1
ATOM 1619 C CA . GLY A 1 197 ? -45.885 -0.564 -12.358 1.00 30.69 197 GLY A CA 1
ATOM 1620 C C . GLY A 1 197 ? -46.300 -1.446 -13.541 1.00 30.69 197 GLY A C 1
ATOM 1621 O O . GLY A 1 197 ? -46.376 -0.925 -14.641 1.00 30.69 197 GLY A O 1
ATOM 1622 N N . VAL A 1 198 ? -46.543 -2.746 -13.304 1.00 32.25 198 VAL A N 1
ATOM 1623 C CA . VAL A 1 198 ? -47.683 -3.564 -13.790 1.00 32.25 198 VAL A CA 1
ATOM 1624 C C . VAL A 1 198 ? -47.495 -5.035 -13.355 1.00 32.25 198 VAL A C 1
ATOM 1626 O O . VAL A 1 198 ? -46.497 -5.681 -13.644 1.00 32.25 198 VAL A O 1
ATOM 1629 N N . SER A 1 199 ? -48.507 -5.500 -12.616 1.00 31.47 199 SER A N 1
ATOM 1630 C CA . SER A 1 199 ? -49.070 -6.850 -12.432 1.00 31.47 199 SER A CA 1
ATOM 1631 C C . SER A 1 199 ? -48.496 -8.053 -13.207 1.00 31.47 199 SER A C 1
ATOM 1633 O O . SER A 1 199 ? -48.458 -8.023 -14.432 1.00 31.47 199 SER A O 1
ATOM 1635 N N . ALA A 1 200 ? -48.281 -9.179 -12.502 1.00 33.09 200 ALA A N 1
ATOM 1636 C CA . ALA A 1 200 ? -48.864 -10.480 -12.883 1.00 33.09 200 ALA A CA 1
ATOM 1637 C C . ALA A 1 200 ? -48.776 -11.551 -11.764 1.00 33.09 200 ALA A C 1
ATOM 1639 O O . ALA A 1 200 ? -47.714 -12.064 -11.435 1.00 33.09 200 ALA A O 1
ATOM 1640 N N . CYS A 1 201 ? -49.953 -11.867 -11.216 1.00 30.61 201 CYS A N 1
ATOM 1641 C CA . CYS A 1 201 ? -50.486 -13.147 -10.722 1.00 30.61 201 CYS A CA 1
ATOM 1642 C C . CYS A 1 201 ? -49.612 -14.221 -10.032 1.00 30.61 201 CYS A C 1
ATOM 1644 O O . CYS A 1 201 ? -48.781 -14.897 -10.630 1.00 30.61 201 CYS A O 1
ATOM 1646 N N . ARG A 1 202 ? -50.045 -14.526 -8.797 1.00 34.56 202 ARG A N 1
ATOM 1647 C CA . ARG A 1 202 ? -49.908 -15.801 -8.071 1.00 34.56 202 ARG A CA 1
ATOM 1648 C C . ARG A 1 202 ? -50.389 -17.009 -8.892 1.00 34.56 202 ARG A C 1
ATOM 1650 O O . ARG A 1 202 ? -51.415 -16.922 -9.564 1.00 34.56 202 ARG A O 1
ATOM 1657 N N . ARG A 1 203 ? -49.783 -18.178 -8.654 1.00 32.78 203 ARG A N 1
ATOM 1658 C CA . ARG A 1 203 ? -50.503 -19.464 -8.617 1.00 32.78 203 ARG A CA 1
ATOM 1659 C C . ARG A 1 203 ? -49.813 -20.443 -7.656 1.00 32.78 203 ARG A C 1
ATOM 1661 O O . ARG A 1 203 ? -48.652 -20.785 -7.839 1.00 32.78 203 ARG A O 1
ATOM 1668 N N . LEU A 1 204 ? -50.548 -20.834 -6.615 1.00 33.66 204 LEU A N 1
ATOM 1669 C CA . LEU A 1 204 ? -50.271 -21.946 -5.702 1.00 33.66 204 LEU A CA 1
ATOM 1670 C C . LEU A 1 204 ? -51.088 -23.163 -6.168 1.00 33.66 204 LEU A C 1
ATOM 1672 O O . LEU A 1 204 ? -52.253 -22.986 -6.509 1.00 33.66 204 LEU A O 1
ATOM 1676 N N . GLY A 1 205 ? -50.484 -24.355 -6.087 1.00 31.48 205 GLY A N 1
ATOM 1677 C CA . GLY A 1 205 ? -51.132 -25.634 -5.753 1.00 31.48 205 GLY A CA 1
ATOM 1678 C C . GLY A 1 205 ? -51.903 -26.400 -6.840 1.00 31.48 205 GLY A C 1
ATOM 1679 O O . GLY A 1 205 ? -52.936 -25.937 -7.305 1.00 31.48 205 GLY A O 1
ATOM 1680 N N . ALA A 1 206 ? -51.464 -27.633 -7.125 1.00 33.59 206 ALA A N 1
ATOM 1681 C CA . ALA A 1 206 ? -52.338 -28.791 -7.366 1.00 33.59 206 ALA A CA 1
ATOM 1682 C C . ALA A 1 206 ? -51.540 -30.107 -7.213 1.00 33.59 206 ALA A C 1
ATOM 1684 O O . ALA A 1 206 ? -50.500 -30.290 -7.841 1.00 33.59 206 ALA A O 1
ATOM 1685 N N . MET A 1 207 ? -52.040 -30.982 -6.341 1.00 39.25 207 MET A N 1
ATOM 1686 C CA . MET A 1 207 ? -51.612 -32.357 -6.050 1.00 39.25 207 MET A CA 1
ATOM 1687 C C . MET A 1 207 ? -52.338 -33.315 -7.020 1.00 39.25 207 MET A C 1
ATOM 1689 O O . MET A 1 207 ? -53.509 -33.051 -7.303 1.00 39.25 207 MET A O 1
ATOM 1693 N N . PRO A 1 208 ? -51.714 -34.382 -7.553 1.00 58.50 208 PRO A N 1
ATOM 1694 C CA . PRO A 1 208 ? -52.424 -35.370 -8.368 1.00 58.50 208 PRO A CA 1
ATOM 1695 C C . PRO A 1 208 ? -53.056 -36.493 -7.514 1.00 58.50 208 PRO A C 1
ATOM 1697 O O . PRO A 1 208 ? -52.572 -36.742 -6.407 1.00 58.50 208 PRO A O 1
ATOM 1700 N N . PRO A 1 209 ? -54.134 -37.137 -8.007 1.00 51.59 209 PRO A N 1
ATOM 1701 C CA . PRO A 1 209 ? -54.979 -38.043 -7.233 1.00 51.59 209 PRO A CA 1
ATOM 1702 C C . PRO A 1 209 ? -54.505 -39.504 -7.266 1.00 51.59 209 PRO A C 1
ATOM 1704 O O . PRO A 1 209 ? -53.792 -39.924 -8.179 1.00 51.59 209 PRO A O 1
ATOM 1707 N N . ASP A 1 210 ? -54.954 -40.242 -6.252 1.00 43.38 210 ASP A N 1
ATOM 1708 C CA . ASP A 1 210 ? -54.929 -41.699 -6.137 1.00 43.38 210 ASP A CA 1
ATOM 1709 C C . ASP A 1 210 ? -55.653 -42.385 -7.305 1.00 43.38 210 ASP A C 1
ATOM 1711 O O . ASP A 1 210 ? -56.668 -41.879 -7.782 1.00 43.38 210 ASP A O 1
ATOM 1715 N N . ASP A 1 211 ? -55.186 -43.576 -7.688 1.00 39.31 211 ASP A N 1
ATOM 1716 C CA . ASP A 1 211 ? -56.030 -44.593 -8.322 1.00 39.31 211 ASP A CA 1
ATOM 1717 C C . ASP A 1 211 ? -55.529 -46.016 -7.981 1.00 39.31 211 ASP A C 1
ATOM 1719 O O . ASP A 1 211 ? -54.352 -46.195 -7.649 1.00 39.31 211 ASP A O 1
ATOM 1723 N N . PRO A 1 212 ? -56.417 -47.029 -8.010 1.00 54.69 212 PRO A N 1
ATOM 1724 C CA . PRO A 1 212 ? -56.341 -48.198 -7.141 1.00 54.69 212 PRO A CA 1
ATOM 1725 C C . PRO A 1 212 ? -55.994 -49.502 -7.877 1.00 54.69 212 PRO A C 1
ATOM 1727 O O . PRO A 1 212 ? -56.311 -49.664 -9.056 1.00 54.69 212 PRO A O 1
ATOM 1730 N N . LEU A 1 213 ? -55.412 -50.450 -7.134 1.00 38.12 213 LEU A N 1
ATOM 1731 C CA . LEU A 1 213 ? -55.822 -51.860 -6.971 1.00 38.12 213 LEU A CA 1
ATOM 1732 C C . LEU A 1 213 ? -54.859 -52.570 -6.009 1.00 38.12 213 LEU A C 1
ATOM 1734 O O . LEU A 1 213 ? -53.629 -52.410 -6.176 1.00 38.12 213 LEU A O 1
#

Radius of gyration: 26.17 Å; Cα contacts (8 Å, |Δi|>4): 183; chains: 1; bounding box: 82×68×52 Å

pLDDT: mean 80.14, std 20.9, range [30.61, 96.44]

Secondary structure (DSSP, 8-state):
-HHHHHHHHHHHHHHS--EEEEEEEPTTS-EEEEEEEEPPHHHHHHHHHHHHHHHHHHHHHHHHTT-PPPP-HHHHHHHHHHHHIIIIIT-SS-EE--SSTTHHHHHHHHHHHTTTT-TTTEESSSSS-EESSEEP---SSHHHHHHT-SSHHHHHHHHHHHHHHHHHHT--SPP-TTS-TTTSS--PPP----------------PPPP---

Solvent-accessible surface area (backbone atoms only — not comparable to full-atom values): 13136 Å² total; per-residue (Å²): 108,72,68,57,55,52,51,35,52,53,38,27,30,45,64,62,50,34,62,46,80,48,73,45,58,47,100,84,67,50,78,77,41,78,52,76,44,81,56,55,71,69,58,51,51,51,53,49,50,49,51,52,51,52,50,51,53,52,38,51,53,25,53,77,69,76,36,88,56,79,87,53,62,73,58,49,51,52,47,28,49,49,52,46,37,60,66,60,60,65,42,92,45,59,70,48,80,62,52,49,80,64,52,57,51,54,52,53,52,50,49,63,78,39,27,93,83,40,59,80,51,30,41,78,90,42,90,73,68,41,64,56,49,42,72,64,73,74,38,100,45,72,68,16,64,58,52,46,35,75,47,43,68,70,19,52,55,50,39,55,54,54,49,52,52,41,49,72,76,56,50,60,27,78,62,79,76,86,79,56,85,77,77,67,77,76,69,81,74,83,91,73,80,94,70,82,89,84,90,84,83,89,86,81,89,86,84,86,81,88,85,89,134

Mean predicted aligned error: 11.95 Å

Nearest PDB structures (foldseek):
  3map-assembly1_B  TM=2.049E-01  e=3.121E-01  Homo sapiens
  6io0-assembly1_B  TM=1.885E-01  e=2.799E+00  Homo sapiens
  5svf-assembly2_B  TM=2.036E-01  e=4.239E+00  Homo sapiens
  6io0-assembly1_A  TM=2.051E-01  e=3.995E+00  Homo sapiens